Protein AF-A0A9N6WWB4-F1 (afdb_monomer)

pLDDT: mean 75.87, std 20.13, range [28.44, 96.44]

Secondary structure (DSSP, 8-state):
---PPPTT-SSGGG-S-------------HHHHHHHHHHHHS-------PPPTT-PPPPHHHHHHHHHHHHHHHHTTHHHHHHH---S-EEEE-TTSPEEEESS-TT-TT---HHHHHHHHHHHHHHHHHHHHHHHTTSTTS-HHHHHHHHHHHHHHHHHHHHHHHHHHHHHSTTTT--

Mean predicted aligned error: 14.63 Å

Radius of gyration: 26.11 Å; Cα contacts (8 Å, |Δi|>4): 134; chains: 1; bounding box: 76×46×54 Å

Organism: NCBI:txid1930659

InterPro domains:
  IPR021149 MAGT1/OST3/OST6 [PF04756] (47-176)
  IPR042416 Oligosaccharyltransferase complex subunit OSTC [PTHR13160] (23-178)

Foldseek 3Di:
DDDDDDPPPPPPVPDQDPDPPPPDPDPDDPVVVVVVVVVVVVVPPPPPPRPDPVDDDDDPVVVVVVVLVVQLCVQLCVVVCVPVVAAQWDWDQDPVRDTDIHQADAPDPPDHHSSLSNVLSVLVSLLVVLVVLLVVLPDPPDDPVVSVVSPVSSVVSNVVSVVVNVVSVCRRYVPPPPD

Solvent-accessible surface area (backbone atoms only — not comparable to full-atom values): 10890 Å² total; per-re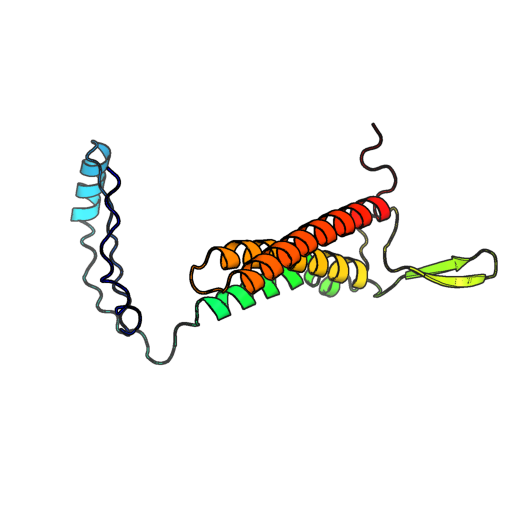sidue (Å²): 135,86,80,78,82,80,93,77,82,82,70,70,90,81,52,99,63,88,72,84,77,84,74,80,84,80,77,93,48,81,66,54,61,58,50,45,59,57,46,64,76,54,63,75,70,89,74,80,73,75,67,63,88,84,67,74,81,76,54,72,67,58,54,51,51,50,51,54,50,50,49,35,45,59,62,17,35,51,69,55,43,72,72,68,60,52,59,61,61,49,70,44,69,46,99,84,70,49,75,42,80,34,58,62,53,62,80,39,87,94,53,66,25,50,50,38,24,44,53,51,18,48,34,51,50,45,24,53,47,12,53,53,45,42,60,58,52,73,49,88,87,59,56,74,67,62,34,51,52,43,44,52,50,16,51,50,34,34,52,54,24,51,55,50,52,52,49,51,51,42,56,36,38,76,71,72,85,78,124

Sequence (179 aa):
MIRRPPRSTRSEFYSPTITFYCRFSTNKTAMDTLFQGLYSVLEVPNLKIKRPSWIQQPSAMTVFSLVLLSYFLVTGGIIYDVIVEPPSIGSTTDERGHSRPVAFMPYRVNGQYILEGLASSFMFTVGGLGYVILDHTQSPTLPRLNRLLLIVLGFICVIVSFFTTWIFMRMKLPGYLQN

Structure (mmCIF, N/CA/C/O backbone):
data_AF-A0A9N6WWB4-F1
#
_entry.id   AF-A0A9N6WWB4-F1
#
loop_
_atom_site.group_PDB
_atom_site.id
_atom_site.type_symbol
_atom_site.label_atom_id
_atom_site.label_alt_id
_atom_site.label_comp_id
_atom_site.label_asym_id
_atom_site.label_entity_id
_atom_site.label_seq_id
_atom_site.pdbx_PDB_ins_code
_atom_site.Cartn_x
_atom_site.Cartn_y
_atom_site.Cartn_z
_atom_site.occupancy
_atom_site.B_iso_or_equiv
_atom_site.auth_seq_id
_atom_site.auth_comp_id
_atom_site.auth_asym_id
_atom_site.auth_atom_id
_atom_site.pdbx_PDB_model_num
ATOM 1 N N . MET A 1 1 ? -38.789 12.907 17.165 1.00 36.62 1 MET A N 1
ATOM 2 C CA . MET A 1 1 ? -38.281 12.758 18.549 1.00 36.62 1 MET A CA 1
ATOM 3 C C . MET A 1 1 ? -37.458 11.472 18.620 1.00 36.62 1 MET A C 1
ATOM 5 O O . MET A 1 1 ? -38.015 10.391 18.740 1.00 36.62 1 MET A O 1
ATOM 9 N N . ILE A 1 2 ? -36.145 11.573 18.403 1.00 30.27 2 ILE A N 1
ATOM 10 C CA . ILE A 1 2 ? -35.24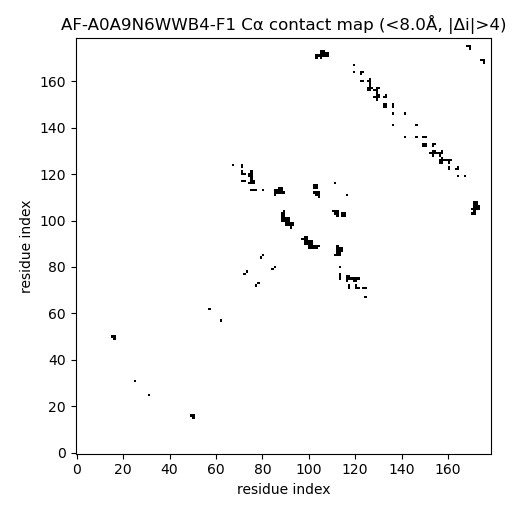0 10.422 18.248 1.00 30.27 2 ILE A CA 1
ATOM 11 C C . ILE A 1 2 ? -34.930 9.861 19.642 1.00 30.27 2 ILE A C 1
ATOM 13 O O . ILE A 1 2 ? -34.171 10.465 20.401 1.00 30.27 2 ILE A O 1
ATOM 17 N N . ARG A 1 3 ? -35.544 8.730 20.013 1.00 28.75 3 ARG A N 1
ATOM 18 C CA . ARG A 1 3 ? -35.216 8.029 21.264 1.00 28.75 3 ARG A CA 1
ATOM 19 C C . ARG A 1 3 ? -33.877 7.313 21.090 1.00 28.75 3 ARG A C 1
ATOM 21 O O . ARG A 1 3 ? -33.767 6.390 20.291 1.00 28.75 3 ARG A O 1
ATOM 28 N N . ARG A 1 4 ? -32.858 7.737 21.843 1.00 33.00 4 ARG A N 1
ATOM 29 C CA . ARG A 1 4 ? -31.609 6.974 21.992 1.00 33.00 4 ARG A CA 1
ATOM 30 C C . ARG A 1 4 ? -31.915 5.640 22.697 1.00 33.00 4 ARG A C 1
ATOM 32 O O . ARG A 1 4 ? -32.681 5.662 23.662 1.00 33.00 4 ARG A O 1
ATOM 39 N N . PRO A 1 5 ? -31.327 4.507 22.278 1.00 35.16 5 PRO A N 1
ATOM 40 C CA . PRO A 1 5 ? -31.464 3.252 23.010 1.00 35.16 5 PRO A CA 1
ATOM 41 C C . PRO A 1 5 ? -30.716 3.306 24.363 1.00 35.16 5 PRO A C 1
ATOM 43 O O . PRO A 1 5 ? -29.755 4.072 24.509 1.00 35.16 5 PRO A O 1
ATOM 46 N N . PRO A 1 6 ? -31.163 2.535 25.374 1.00 32.03 6 PRO A N 1
ATOM 47 C CA . PRO A 1 6 ? -30.659 2.610 26.745 1.00 32.03 6 PRO A CA 1
ATOM 48 C C . PRO A 1 6 ? -29.242 2.030 26.904 1.00 32.03 6 PRO A C 1
ATOM 50 O O . PRO A 1 6 ? -28.869 1.037 26.288 1.00 32.03 6 PRO A O 1
ATOM 53 N N . ARG A 1 7 ? -28.460 2.652 27.796 1.00 39.03 7 ARG A N 1
ATOM 54 C CA . ARG A 1 7 ? -27.028 2.424 28.099 1.00 39.03 7 ARG A CA 1
ATOM 55 C C . ARG A 1 7 ? -26.674 1.092 28.808 1.00 39.03 7 ARG A C 1
ATOM 57 O O . ARG A 1 7 ? -25.620 1.023 29.431 1.00 39.03 7 ARG A O 1
ATOM 64 N N . SER A 1 8 ? -27.492 0.040 28.741 1.00 35.91 8 SER A N 1
ATOM 65 C CA . SER A 1 8 ? -27.348 -1.117 29.652 1.00 35.91 8 SER A CA 1
ATOM 66 C C . SER A 1 8 ? -26.634 -2.367 29.103 1.00 35.91 8 SER A C 1
ATOM 68 O O . SER A 1 8 ? -26.385 -3.284 29.876 1.00 35.91 8 SER A O 1
ATOM 70 N N . THR A 1 9 ? -26.260 -2.457 27.825 1.00 37.66 9 THR A N 1
ATOM 71 C CA . THR A 1 9 ? -25.716 -3.709 27.241 1.00 37.66 9 THR A CA 1
ATOM 72 C C . THR A 1 9 ? -24.201 -3.673 27.018 1.00 37.66 9 THR A C 1
ATOM 74 O O . THR A 1 9 ? -23.710 -4.043 25.954 1.00 37.66 9 THR A O 1
ATOM 77 N N . ARG A 1 10 ? -23.429 -3.183 27.997 1.00 30.84 10 ARG A N 1
ATOM 78 C CA . ARG A 1 10 ? -21.951 -3.168 27.915 1.00 30.84 10 ARG A CA 1
ATOM 79 C C . ARG A 1 10 ? -21.277 -4.292 28.724 1.00 30.84 10 ARG A C 1
ATOM 81 O O . ARG A 1 10 ? -20.056 -4.380 28.712 1.00 30.84 10 ARG A O 1
ATOM 88 N N . SER A 1 11 ? -22.043 -5.166 29.384 1.00 28.44 11 SER A N 1
ATOM 89 C CA . SER A 1 11 ? -21.522 -6.255 30.232 1.00 28.44 11 SER A CA 1
ATOM 90 C C . SER A 1 11 ? -21.665 -7.675 29.658 1.00 28.44 11 SER A C 1
ATOM 92 O O . SER A 1 11 ? -21.113 -8.602 30.238 1.00 28.44 11 SER A O 1
ATOM 94 N N . GLU A 1 12 ? -22.324 -7.886 28.513 1.00 36.69 12 GLU A N 1
ATOM 95 C CA . GLU A 1 12 ? -22.539 -9.246 27.966 1.00 36.69 12 GLU A CA 1
ATOM 96 C C . GLU A 1 12 ? -21.385 -9.800 27.113 1.00 36.69 12 GLU A C 1
ATOM 98 O O . GLU A 1 12 ? -21.422 -10.956 26.703 1.00 36.69 12 GLU A O 1
ATOM 103 N N . PHE A 1 13 ? -20.313 -9.035 26.893 1.00 35.78 13 PHE A N 1
ATOM 104 C CA . PHE A 1 13 ? -19.146 -9.526 26.143 1.00 35.78 13 PHE A CA 1
ATOM 105 C C . PHE A 1 13 ? -18.227 -10.473 26.948 1.00 35.78 13 PHE A C 1
ATOM 107 O O . PHE A 1 13 ? -17.255 -10.984 26.401 1.00 35.78 13 PHE A O 1
ATOM 114 N N . TYR A 1 14 ? -18.547 -10.741 28.222 1.00 33.16 14 TYR A N 1
ATOM 115 C CA . TYR A 1 14 ? -17.815 -11.643 29.128 1.00 33.16 14 TYR A CA 1
ATOM 116 C C . TYR A 1 14 ? -18.650 -12.864 29.560 1.00 33.16 14 TYR A C 1
ATOM 118 O O . TYR A 1 14 ? -18.592 -13.299 30.706 1.00 33.16 14 TYR A O 1
ATOM 126 N N . SER A 1 15 ? -19.441 -13.443 28.656 1.00 32.34 15 SER A N 1
ATOM 127 C CA .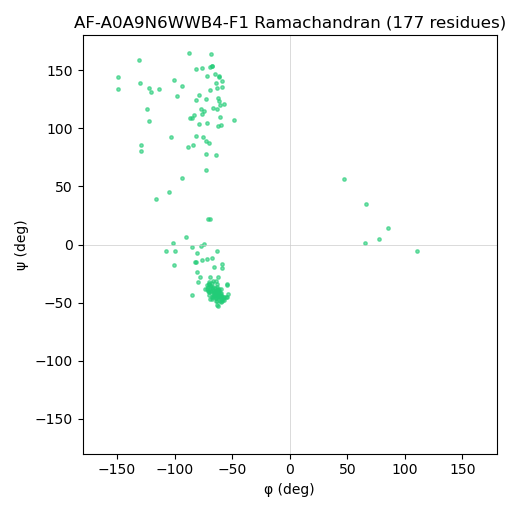 SER A 1 15 ? -20.054 -14.758 28.885 1.00 32.34 15 SER A CA 1
ATOM 128 C C . SER A 1 15 ? -19.602 -15.725 27.789 1.00 32.34 15 SER A C 1
ATOM 130 O O . SER A 1 15 ? -19.700 -15.375 26.612 1.00 32.34 15 SER A O 1
ATOM 132 N N . PRO A 1 16 ? -19.126 -16.949 28.104 1.00 33.91 16 PRO A N 1
ATOM 133 C CA . PRO A 1 16 ? -18.610 -17.909 27.117 1.00 33.91 16 PRO A CA 1
ATOM 134 C C . PRO A 1 16 ? -19.712 -18.523 26.228 1.00 33.91 16 PRO A C 1
ATOM 136 O O . PRO A 1 16 ? -19.527 -19.563 25.593 1.00 33.91 16 PRO A O 1
ATOM 139 N N . THR A 1 17 ? -20.860 -17.862 26.110 1.00 36.34 17 THR A N 1
ATOM 140 C CA . THR A 1 17 ? -22.065 -18.342 25.442 1.00 36.34 17 THR A CA 1
ATOM 141 C C . THR A 1 17 ? -22.535 -17.273 24.452 1.00 36.34 17 THR A C 1
ATOM 143 O O . THR A 1 17 ? -23.369 -16.446 24.787 1.00 36.34 17 THR A O 1
ATOM 146 N N . ILE A 1 18 ? -22.012 -17.245 23.216 1.00 46.22 18 ILE A N 1
ATOM 147 C CA . ILE A 1 18 ? -22.745 -16.624 22.098 1.00 46.22 18 ILE A CA 1
ATOM 148 C C . ILE A 1 18 ? -24.066 -17.386 21.967 1.00 46.22 18 ILE A C 1
ATOM 150 O O . ILE A 1 18 ? -24.109 -18.535 21.525 1.00 46.22 18 ILE A O 1
ATOM 154 N N . THR A 1 19 ? -25.114 -16.747 22.459 1.00 40.16 19 THR A N 1
ATOM 155 C CA . THR A 1 19 ? -26.500 -17.064 22.169 1.00 40.16 19 THR A CA 1
ATOM 156 C C . THR A 1 19 ? -26.766 -16.512 20.775 1.00 40.16 19 THR A C 1
ATOM 158 O O . THR A 1 19 ? -26.729 -15.298 20.574 1.00 40.16 19 THR A O 1
ATOM 161 N N . PHE A 1 20 ? -26.989 -17.381 19.789 1.00 38.22 20 PHE A N 1
ATOM 162 C CA . PHE A 1 20 ? -27.468 -16.952 18.476 1.00 38.22 20 PHE A CA 1
ATOM 163 C C . PHE A 1 20 ? -28.921 -16.481 18.623 1.00 38.22 20 PHE A C 1
ATOM 165 O O . PHE A 1 20 ? -29.857 -17.255 18.448 1.00 38.22 20 PHE A O 1
ATOM 172 N N . TYR A 1 21 ? -29.133 -15.207 18.962 1.00 38.78 21 TYR A N 1
ATOM 173 C CA . TYR A 1 21 ? -30.442 -14.585 18.789 1.00 38.78 21 TYR A CA 1
ATOM 174 C C . TYR A 1 21 ? -30.636 -14.297 17.302 1.00 38.78 21 TYR A C 1
ATOM 176 O O . TYR A 1 21 ? -30.261 -13.236 16.805 1.00 38.78 21 TYR A O 1
ATOM 184 N N . CYS A 1 22 ? -31.243 -15.236 16.578 1.00 37.53 22 CYS A N 1
ATOM 185 C CA . CYS A 1 22 ? -31.824 -14.938 15.275 1.00 37.53 22 CYS A CA 1
ATOM 186 C C . CYS A 1 22 ? -33.099 -14.110 15.513 1.00 37.53 22 CYS A C 1
ATOM 188 O O . CYS A 1 22 ? -34.209 -14.634 15.540 1.00 37.53 22 CYS A O 1
ATOM 190 N N . ARG A 1 23 ? -32.954 -12.810 15.805 1.00 37.91 23 ARG A N 1
ATOM 191 C CA . ARG A 1 23 ? -34.105 -11.913 15.956 1.00 37.91 23 ARG A CA 1
ATOM 192 C C . ARG A 1 23 ? -34.452 -11.327 14.592 1.00 37.91 23 ARG A C 1
ATOM 194 O O . ARG A 1 23 ? -34.017 -10.232 14.253 1.00 37.91 23 ARG A O 1
ATOM 201 N N . PHE A 1 24 ? -35.226 -12.079 13.812 1.00 39.31 24 PHE A N 1
ATOM 202 C CA . PHE A 1 24 ? -35.873 -11.564 12.607 1.00 39.31 24 PHE A CA 1
ATOM 203 C C . PHE A 1 24 ? -36.868 -10.464 13.012 1.00 39.31 24 PHE A C 1
ATOM 205 O O . PHE A 1 24 ? -37.813 -10.702 13.763 1.00 39.31 24 PHE A O 1
ATOM 212 N N . SER A 1 25 ? -36.617 -9.235 12.561 1.00 40.34 25 SER A N 1
ATOM 213 C CA . SER A 1 25 ? -37.532 -8.104 12.719 1.00 40.34 25 SER A CA 1
ATOM 214 C C . SER A 1 25 ? -38.602 -8.188 11.632 1.00 40.34 25 SER A C 1
ATOM 216 O O . SER A 1 25 ? -38.385 -7.711 10.522 1.00 40.34 25 SER A O 1
ATOM 218 N N . THR A 1 26 ? -39.743 -8.810 11.927 1.00 43.66 26 THR A N 1
ATOM 219 C CA . THR A 1 26 ? -40.856 -8.950 10.978 1.00 43.66 26 THR A CA 1
ATOM 220 C C . THR A 1 26 ? -41.744 -7.701 10.953 1.00 43.66 26 THR A C 1
ATOM 222 O O . THR A 1 26 ? -42.471 -7.404 11.902 1.00 43.66 26 THR A O 1
ATOM 225 N N . ASN A 1 27 ? -41.714 -6.976 9.831 1.00 42.31 27 ASN A N 1
ATOM 226 C CA . ASN A 1 27 ? -42.810 -6.107 9.404 1.00 42.31 27 ASN A CA 1
ATOM 227 C C . ASN A 1 27 ? -43.793 -6.971 8.606 1.00 42.31 27 ASN A C 1
ATOM 229 O O . ASN A 1 27 ? -43.473 -7.370 7.495 1.00 42.31 27 ASN A O 1
ATOM 233 N N . LYS A 1 28 ? -44.970 -7.242 9.185 1.00 48.81 28 LYS A N 1
ATOM 234 C CA . LYS A 1 28 ? -45.994 -8.164 8.664 1.00 48.81 28 LYS A CA 1
ATOM 235 C C . LYS A 1 28 ? -46.316 -7.930 7.179 1.00 48.81 28 LYS A C 1
ATOM 237 O O . LYS A 1 28 ? -47.042 -6.993 6.846 1.00 48.81 28 LYS A O 1
ATOM 242 N N . THR A 1 29 ? -45.862 -8.832 6.314 1.00 57.41 29 THR A N 1
ATOM 243 C CA . THR A 1 29 ? -46.320 -8.978 4.919 1.00 57.41 29 THR A CA 1
ATOM 244 C C . THR A 1 29 ? -46.645 -10.446 4.610 1.00 57.41 29 THR A C 1
ATOM 246 O O . THR A 1 29 ? -46.177 -11.342 5.301 1.00 57.41 29 THR A O 1
ATOM 249 N N . ALA A 1 30 ? -47.462 -10.724 3.584 1.00 57.47 30 ALA A N 1
ATOM 250 C CA . ALA A 1 30 ? -47.945 -12.076 3.234 1.00 57.47 30 ALA A CA 1
ATOM 251 C C . ALA A 1 30 ? -46.831 -13.110 2.927 1.00 57.47 30 ALA A C 1
ATOM 253 O O . ALA A 1 30 ? -47.062 -14.318 2.967 1.00 57.47 30 ALA A O 1
ATOM 254 N N . MET A 1 31 ? -45.608 -12.642 2.663 1.00 54.78 31 MET A N 1
ATOM 255 C CA . MET A 1 31 ? -44.413 -13.486 2.560 1.00 54.78 31 MET A CA 1
ATOM 256 C C . MET A 1 31 ? -44.034 -14.090 3.921 1.00 54.78 31 MET A C 1
ATOM 258 O O . MET A 1 31 ? -43.676 -15.264 3.990 1.00 54.78 31 MET A O 1
ATOM 262 N N . ASP A 1 32 ? -44.190 -13.338 5.016 1.00 60.06 32 ASP A N 1
ATOM 263 C CA . ASP A 1 32 ? -43.836 -13.785 6.368 1.00 60.06 32 ASP A CA 1
ATOM 264 C C . ASP A 1 32 ? -44.684 -14.976 6.826 1.00 60.06 32 ASP A C 1
ATOM 266 O O . ASP A 1 32 ? -44.181 -15.832 7.545 1.00 60.06 32 ASP A O 1
ATOM 270 N N . THR A 1 33 ? -45.945 -15.077 6.385 1.00 63.03 33 THR A N 1
ATOM 271 C CA . THR A 1 33 ? -46.833 -16.201 6.729 1.00 63.03 33 THR A CA 1
ATOM 272 C C . THR A 1 33 ? -46.446 -17.502 6.026 1.00 63.03 33 THR A C 1
ATOM 274 O O . THR A 1 33 ? -46.545 -18.570 6.627 1.00 63.03 33 THR A O 1
ATOM 277 N N . LEU A 1 34 ? -45.953 -17.424 4.783 1.00 63.88 34 LEU A N 1
ATOM 278 C CA . LEU A 1 34 ? -45.415 -18.587 4.065 1.00 63.88 34 LEU A CA 1
ATOM 279 C C . LEU A 1 34 ? -44.096 -19.052 4.687 1.00 63.88 34 LEU A C 1
ATOM 281 O O . LEU A 1 34 ? -43.911 -20.246 4.929 1.00 63.88 34 LEU A O 1
ATOM 285 N N . PHE A 1 35 ? -43.209 -18.109 5.015 1.00 65.12 35 PHE A N 1
ATOM 286 C CA . PHE A 1 35 ? -41.976 -18.420 5.731 1.00 65.12 35 PHE A CA 1
ATOM 287 C C . PHE A 1 35 ? -42.266 -18.993 7.126 1.00 65.12 35 PHE A C 1
ATOM 289 O O . PHE A 1 35 ? -41.643 -19.980 7.502 1.00 65.12 35 PHE A O 1
ATOM 296 N N . GLN A 1 36 ? -43.250 -18.474 7.867 1.00 65.44 36 GLN A N 1
ATOM 297 C CA . GLN A 1 36 ? -43.637 -19.015 9.178 1.00 65.44 36 GLN A CA 1
ATOM 298 C C . GLN A 1 36 ? -44.096 -20.475 9.127 1.00 65.44 36 GLN A C 1
ATOM 300 O O . GLN A 1 36 ? -43.754 -21.226 10.034 1.00 65.44 36 GLN A O 1
ATOM 305 N N . GLY A 1 37 ? -44.830 -20.890 8.090 1.00 68.00 37 GLY A N 1
ATOM 306 C CA . GLY A 1 37 ? -45.243 -22.291 7.930 1.00 68.00 37 GLY A CA 1
ATOM 307 C C . GLY A 1 37 ? -44.072 -23.234 7.631 1.00 68.00 37 GLY A C 1
ATOM 308 O O . GLY A 1 37 ? -44.024 -24.353 8.133 1.00 68.00 37 GLY A O 1
ATOM 309 N N . LEU A 1 38 ? -43.077 -22.769 6.870 1.00 62.50 38 LEU A N 1
ATOM 310 C CA . LEU A 1 38 ? -41.836 -23.519 6.644 1.00 62.50 38 LEU A CA 1
ATOM 311 C C . LEU A 1 38 ? -40.973 -23.579 7.918 1.00 62.50 38 LEU A C 1
ATOM 313 O O . LEU A 1 38 ? -40.432 -24.633 8.253 1.00 62.50 38 LEU A O 1
ATOM 317 N N . TYR A 1 39 ? -40.897 -22.477 8.668 1.00 60.47 39 TYR A N 1
ATOM 318 C CA . TYR A 1 39 ? -40.168 -22.398 9.938 1.00 60.47 39 TYR A CA 1
ATOM 319 C C . TYR A 1 39 ? -40.895 -23.064 11.119 1.00 60.47 39 TYR A C 1
ATOM 321 O O . TYR A 1 39 ? -40.256 -23.302 12.139 1.00 60.47 39 TYR A O 1
ATOM 329 N N . SER A 1 40 ? -42.186 -23.406 11.012 1.00 63.00 40 SER A N 1
ATOM 330 C CA . SER A 1 40 ? -42.886 -24.179 12.052 1.00 63.00 40 SER A CA 1
ATOM 331 C C . SER A 1 40 ? -42.555 -25.669 11.997 1.00 63.00 40 SER A C 1
ATOM 333 O O . SER A 1 40 ? -42.616 -26.344 13.017 1.00 63.00 40 SER A O 1
ATOM 335 N N . VAL A 1 41 ? -42.211 -26.190 10.814 1.00 64.19 41 VAL A N 1
ATOM 336 C CA . VAL A 1 41 ? -41.699 -27.563 10.642 1.00 64.19 41 VAL A CA 1
ATOM 337 C C . VAL A 1 41 ? -40.215 -27.629 11.005 1.00 64.19 41 VAL A C 1
ATOM 339 O O . VAL A 1 41 ? -39.737 -28.627 11.537 1.00 64.19 41 VAL A O 1
ATOM 342 N N . LEU A 1 42 ? -39.490 -26.539 10.753 1.00 57.69 42 LEU A N 1
ATOM 343 C CA . LEU A 1 42 ? -38.090 -26.370 11.110 1.00 57.69 42 LEU A CA 1
ATOM 344 C C . LEU A 1 42 ? -37.964 -25.672 12.474 1.00 57.69 42 LEU A C 1
ATOM 346 O O . LEU A 1 42 ? -37.348 -24.611 12.584 1.00 57.69 42 LEU A O 1
ATOM 350 N N . GLU A 1 43 ? -38.568 -26.246 13.518 1.00 59.03 43 GLU A N 1
ATOM 351 C CA . GLU A 1 43 ? -38.351 -25.776 14.887 1.00 59.03 43 GLU A CA 1
ATOM 352 C C . GLU A 1 43 ? -36.863 -25.962 15.204 1.00 59.03 43 GLU A C 1
ATOM 354 O O . GLU A 1 43 ? -36.395 -27.083 15.398 1.00 59.03 43 GLU A O 1
ATOM 359 N N . VAL A 1 44 ? -36.085 -24.872 15.149 1.00 60.09 44 VAL A N 1
ATOM 360 C CA . VAL A 1 44 ? -34.641 -24.918 15.395 1.00 60.09 44 VAL A CA 1
ATOM 361 C C . VAL A 1 44 ? -34.469 -25.424 16.825 1.00 60.09 44 VAL A C 1
ATOM 363 O O . VAL A 1 44 ? -34.821 -24.699 17.762 1.00 60.09 44 VAL A O 1
ATOM 366 N N . PRO A 1 45 ? -33.966 -26.657 17.030 1.00 56.56 45 PRO A N 1
ATOM 367 C CA . PRO A 1 45 ? -33.815 -27.177 18.373 1.00 56.56 45 PRO A CA 1
ATOM 368 C C . PRO A 1 45 ? -32.899 -26.224 19.133 1.00 56.56 45 PRO A C 1
ATOM 370 O O . PRO A 1 45 ? -31.921 -25.719 18.576 1.00 56.56 45 PRO A O 1
ATOM 373 N N . ASN A 1 46 ? -33.211 -25.971 20.406 1.00 60.62 46 ASN A N 1
ATOM 374 C CA . ASN A 1 46 ? -32.345 -25.219 21.311 1.00 60.62 46 ASN A CA 1
ATOM 375 C C . ASN A 1 46 ? -31.033 -25.999 21.523 1.00 60.62 46 ASN A C 1
ATOM 377 O O . ASN A 1 46 ? -30.826 -26.672 22.535 1.00 60.62 46 ASN A O 1
ATOM 381 N N . LEU A 1 47 ? -30.150 -25.931 20.529 1.00 62.22 47 LEU A N 1
ATOM 382 C CA . LEU A 1 47 ? -28.844 -26.560 20.472 1.00 62.22 47 LEU A CA 1
ATOM 383 C C . LEU A 1 47 ? -27.926 -25.807 21.430 1.00 62.22 47 LEU A C 1
ATOM 385 O O . LEU A 1 47 ? -27.237 -24.854 21.070 1.00 62.22 47 LEU A O 1
ATOM 389 N N . LYS A 1 48 ? -27.911 -26.256 22.686 1.00 59.34 48 LYS A N 1
ATOM 390 C CA . LYS A 1 48 ? -26.920 -25.858 23.690 1.00 59.34 48 LYS A CA 1
ATOM 391 C C . LYS A 1 48 ? -25.578 -26.523 23.370 1.00 59.34 48 LYS A C 1
ATOM 393 O O . LYS A 1 48 ? -25.090 -27.359 24.127 1.00 59.34 48 LYS A O 1
ATOM 398 N N . ILE A 1 49 ? -24.990 -26.181 22.226 1.00 63.41 49 ILE A N 1
ATOM 399 C CA . ILE A 1 49 ? -23.646 -26.631 21.865 1.00 63.41 49 ILE A CA 1
ATOM 400 C C . ILE A 1 49 ? -22.675 -25.871 22.767 1.00 63.41 49 ILE A C 1
ATOM 402 O O . ILE A 1 49 ? -22.432 -24.674 22.604 1.00 63.41 49 ILE A O 1
ATOM 406 N N . LYS A 1 50 ? -22.145 -26.577 23.767 1.00 59.91 50 LYS A N 1
ATOM 407 C CA . LYS A 1 50 ? -21.044 -26.094 24.597 1.00 59.91 50 LYS A CA 1
ATOM 408 C C . LYS A 1 50 ? -19.863 -25.862 23.655 1.00 59.91 50 LYS A C 1
ATOM 410 O O . LYS A 1 50 ? -19.441 -26.798 22.978 1.00 59.91 50 LYS A O 1
ATOM 415 N N . ARG A 1 51 ? -19.352 -24.629 23.562 1.00 63.25 51 ARG A N 1
ATOM 416 C CA . ARG A 1 51 ? -18.152 -24.392 22.751 1.00 63.25 51 ARG A CA 1
ATOM 417 C C . ARG A 1 51 ? -17.024 -25.267 23.289 1.00 63.25 51 ARG A C 1
ATOM 419 O O . ARG A 1 51 ? -16.857 -25.311 24.511 1.00 63.25 51 ARG A O 1
ATOM 426 N N . PRO A 1 52 ? -16.256 -25.940 22.420 1.00 71.50 52 PRO A N 1
ATOM 427 C CA . PRO A 1 52 ? -15.035 -26.584 22.863 1.00 71.50 52 PRO A CA 1
ATOM 428 C C . PRO A 1 52 ? -14.160 -25.507 23.510 1.00 71.50 52 PRO A C 1
ATOM 430 O O . PRO A 1 52 ? -13.810 -24.517 22.872 1.00 71.50 52 PRO A O 1
ATOM 433 N N . SER A 1 53 ? -13.815 -25.690 24.784 1.00 68.62 53 SER A N 1
ATOM 434 C CA . SER A 1 53 ? -12.976 -24.761 25.556 1.00 68.62 53 SER A CA 1
ATOM 435 C C . SER A 1 53 ? -11.556 -24.619 24.995 1.00 68.62 53 SER A C 1
ATOM 437 O O . SER A 1 53 ? -10.792 -23.790 25.473 1.00 68.62 53 SER A O 1
ATOM 439 N N . TRP A 1 54 ? -11.207 -25.415 23.981 1.00 75.94 54 TRP A N 1
ATOM 440 C CA . TRP A 1 54 ? -9.932 -25.361 23.279 1.00 75.94 54 TRP A CA 1
ATOM 441 C C . TRP A 1 54 ? -9.857 -24.249 22.221 1.00 75.94 54 TRP A C 1
ATOM 443 O O . TRP A 1 54 ? -8.766 -23.779 21.913 1.00 75.94 54 TRP A O 1
ATOM 453 N N . ILE A 1 55 ? -10.995 -23.782 21.689 1.00 77.00 55 ILE A N 1
ATOM 454 C CA . ILE A 1 55 ? -11.025 -22.718 20.676 1.00 77.00 55 ILE A CA 1
ATOM 455 C C . ILE A 1 55 ? -11.449 -21.417 21.351 1.00 77.00 55 ILE A C 1
ATOM 457 O O . ILE A 1 55 ? -12.635 -21.109 21.491 1.00 77.00 55 ILE A O 1
ATOM 461 N N . GLN A 1 56 ? -10.458 -20.644 21.785 1.00 76.69 56 GLN A N 1
ATOM 462 C CA . GLN A 1 56 ? -10.681 -19.280 22.244 1.00 76.69 56 GLN A CA 1
ATOM 463 C C . GLN A 1 56 ? -10.971 -18.392 21.029 1.00 76.69 56 GLN A C 1
ATOM 465 O O . GLN A 1 56 ? -10.202 -18.360 20.070 1.00 76.69 56 GLN A O 1
ATOM 470 N N . GLN A 1 57 ? -12.097 -17.677 21.051 1.00 81.25 57 GLN A N 1
ATOM 471 C CA . GLN A 1 57 ? -12.446 -16.753 19.976 1.00 81.25 57 GLN A CA 1
ATOM 472 C C . GLN A 1 57 ? -11.378 -15.645 19.890 1.00 81.25 57 GLN A C 1
ATOM 474 O O . GLN A 1 57 ? -11.110 -14.997 20.908 1.00 81.25 57 GLN A O 1
ATOM 479 N N . PRO A 1 58 ? -10.769 -15.404 18.713 1.00 87.19 58 PRO A N 1
ATOM 480 C CA . PRO A 1 58 ? -9.801 -14.327 18.561 1.00 87.19 58 PRO A CA 1
ATOM 481 C C . PRO A 1 58 ? -10.478 -12.967 18.767 1.00 87.19 58 PRO A C 1
ATOM 483 O O . PRO A 1 58 ? -11.648 -12.774 18.426 1.00 87.19 58 PRO A O 1
ATOM 486 N N . SER A 1 59 ? -9.734 -12.007 19.320 1.00 91.88 59 SER A N 1
ATOM 487 C CA . SER A 1 59 ? -10.218 -10.635 19.486 1.00 91.88 59 SER A CA 1
ATOM 488 C C . SER A 1 59 ? -10.543 -10.009 18.128 1.00 91.88 59 SER A C 1
ATOM 490 O O . SER A 1 59 ? -9.829 -10.228 17.147 1.00 91.88 59 SER A O 1
ATOM 492 N N . ALA A 1 60 ? -11.587 -9.177 18.077 1.00 89.19 60 ALA A N 1
ATOM 493 C CA . ALA A 1 60 ? -12.001 -8.482 16.857 1.00 89.19 60 ALA A CA 1
ATOM 494 C C . ALA A 1 60 ? -10.851 -7.678 16.217 1.00 89.19 60 ALA A C 1
ATOM 496 O O . ALA A 1 60 ? -10.726 -7.643 14.996 1.00 89.19 60 ALA A O 1
ATOM 497 N N . MET A 1 61 ? -9.962 -7.101 17.035 1.00 90.81 61 MET A N 1
ATOM 498 C CA . MET A 1 61 ? -8.804 -6.345 16.546 1.00 90.81 61 MET A CA 1
ATOM 499 C C . MET A 1 61 ? -7.738 -7.245 15.900 1.00 90.81 61 MET A C 1
ATOM 501 O O . MET A 1 61 ? -7.108 -6.848 14.926 1.00 90.81 61 MET A O 1
ATOM 505 N N . THR A 1 62 ? -7.566 -8.473 16.403 1.00 91.62 62 THR A N 1
ATOM 506 C CA . THR A 1 62 ? -6.639 -9.465 15.832 1.00 91.62 62 THR A CA 1
ATOM 507 C C . THR A 1 62 ? -7.129 -9.952 14.472 1.00 91.62 62 THR A C 1
ATOM 509 O O . THR A 1 62 ? -6.344 -10.101 13.539 1.00 91.62 62 THR A O 1
ATOM 512 N N . VAL A 1 63 ? -8.439 -10.165 14.332 1.00 94.75 63 VAL A N 1
ATOM 513 C CA . VAL A 1 63 ? -9.034 -10.515 13.035 1.00 94.75 63 VAL A CA 1
ATOM 514 C C . VAL A 1 63 ? -8.872 -9.356 12.051 1.00 94.75 63 VAL A C 1
ATOM 516 O O . VAL A 1 63 ? -8.456 -9.579 10.918 1.00 94.75 63 VAL A O 1
ATOM 519 N N . PHE A 1 64 ? -9.109 -8.117 12.493 1.00 92.88 64 PHE A N 1
ATOM 520 C CA . PHE A 1 64 ? -8.893 -6.926 11.670 1.00 92.88 64 PHE A CA 1
ATOM 521 C C . PHE A 1 64 ? -7.443 -6.813 11.173 1.00 92.88 64 PHE A C 1
ATOM 523 O O . PHE A 1 64 ? -7.224 -6.621 9.976 1.00 92.88 64 PHE A O 1
ATOM 530 N N . SER A 1 65 ? -6.448 -7.000 12.049 1.00 92.62 65 SER A N 1
ATOM 531 C CA . SER A 1 65 ? -5.036 -6.943 11.651 1.00 92.62 65 SER A CA 1
ATOM 532 C C . SER A 1 65 ? -4.651 -8.061 10.680 1.00 92.62 65 SER A C 1
ATOM 534 O O . SER A 1 65 ? -3.892 -7.818 9.746 1.00 92.62 65 SER A O 1
ATOM 536 N N . LEU A 1 66 ? -5.191 -9.272 10.862 1.00 94.38 66 LEU A N 1
ATOM 537 C CA . LEU A 1 66 ? -4.954 -10.394 9.948 1.00 94.38 66 LEU A CA 1
ATOM 538 C C . LEU A 1 66 ? -5.559 -10.139 8.566 1.00 94.38 66 LEU A C 1
ATOM 540 O O . LEU A 1 66 ? -4.908 -10.408 7.559 1.00 94.38 66 LEU A O 1
ATOM 544 N N . VAL A 1 67 ? -6.769 -9.577 8.504 1.00 95.56 67 VAL A N 1
ATOM 545 C CA . VAL A 1 67 ? -7.402 -9.209 7.231 1.00 95.56 67 VAL A CA 1
ATOM 546 C C . VAL A 1 67 ? -6.594 -8.119 6.529 1.00 95.56 67 VAL A C 1
ATOM 548 O O . VAL A 1 67 ? -6.288 -8.266 5.347 1.00 95.56 67 VAL A O 1
ATOM 551 N N . LEU A 1 68 ? -6.169 -7.076 7.247 1.00 94.19 68 LEU A N 1
ATOM 552 C CA . LEU A 1 68 ? -5.349 -6.007 6.672 1.00 94.19 68 LEU A CA 1
ATOM 553 C C . LEU A 1 68 ? -3.995 -6.529 6.155 1.00 94.19 68 LEU A C 1
ATOM 555 O O . LEU A 1 68 ? -3.572 -6.158 5.061 1.00 94.19 68 LEU A O 1
ATOM 559 N N . LEU A 1 69 ? -3.348 -7.431 6.900 1.00 94.12 69 LEU A N 1
ATOM 560 C CA . LEU A 1 69 ? -2.111 -8.094 6.475 1.00 94.12 69 LEU A CA 1
ATOM 561 C C . LEU A 1 69 ? -2.338 -8.965 5.232 1.00 94.12 69 LEU A C 1
ATOM 563 O O . LEU A 1 69 ? -1.551 -8.923 4.292 1.00 94.12 69 LEU A O 1
ATOM 567 N N . SER A 1 70 ? -3.425 -9.738 5.200 1.00 95.81 70 SER A N 1
ATOM 568 C CA . SER A 1 70 ? -3.752 -10.564 4.033 1.00 95.81 70 SER A CA 1
ATOM 569 C C . SER A 1 70 ? -4.008 -9.706 2.791 1.00 95.81 70 SER A C 1
ATOM 571 O O . SER A 1 70 ? -3.516 -10.027 1.713 1.00 95.81 70 SER A O 1
ATOM 573 N N . TYR A 1 71 ? -4.680 -8.562 2.953 1.00 94.31 71 TYR A N 1
ATOM 574 C CA . TYR A 1 71 ? -4.888 -7.594 1.882 1.00 94.31 71 TYR A CA 1
ATOM 575 C C . TYR A 1 71 ? -3.556 -7.040 1.362 1.00 94.31 71 TYR A C 1
ATOM 577 O O . TYR A 1 71 ? -3.350 -6.999 0.150 1.00 94.31 71 TYR A O 1
ATOM 585 N N . PHE A 1 72 ? -2.625 -6.686 2.254 1.00 94.44 72 PHE A N 1
ATOM 586 C CA . PHE A 1 72 ? -1.279 -6.235 1.884 1.00 94.44 72 PHE A CA 1
ATOM 587 C C . PHE A 1 72 ? -0.518 -7.266 1.038 1.00 94.44 72 PHE A C 1
ATOM 589 O O . PHE A 1 72 ? 0.039 -6.918 -0.000 1.00 94.44 72 PHE A O 1
ATOM 596 N N . LEU A 1 73 ? -0.514 -8.535 1.457 1.00 92.69 73 LEU A N 1
ATOM 597 C CA . LEU A 1 73 ? 0.229 -9.597 0.767 1.00 92.69 73 LEU A CA 1
ATOM 598 C C . LEU A 1 73 ? -0.389 -9.948 -0.592 1.00 92.69 73 LEU A C 1
ATOM 600 O O . LEU A 1 73 ? 0.332 -10.137 -1.570 1.00 92.69 73 LEU A O 1
ATOM 604 N N . VAL A 1 74 ? -1.721 -10.005 -0.667 1.00 93.50 74 VAL A N 1
ATOM 605 C CA . VAL A 1 74 ? -2.433 -10.319 -1.913 1.00 93.50 74 VAL A CA 1
ATOM 606 C C . VAL A 1 74 ? -2.285 -9.184 -2.925 1.00 93.50 74 VAL A C 1
ATOM 608 O O . VAL A 1 74 ? -1.939 -9.437 -4.076 1.00 93.50 74 VAL A O 1
ATOM 611 N N . THR A 1 75 ? -2.494 -7.932 -2.505 1.00 91.25 75 THR A N 1
ATOM 612 C CA . THR A 1 75 ? -2.320 -6.765 -3.393 1.00 91.25 75 THR A CA 1
ATOM 613 C C . THR A 1 75 ? -0.861 -6.513 -3.756 1.00 91.25 75 THR A C 1
ATOM 615 O O . THR A 1 75 ? -0.589 -6.017 -4.844 1.00 91.25 75 THR A O 1
ATOM 618 N N . GLY A 1 76 ? 0.075 -6.901 -2.885 1.00 90.75 76 GLY A N 1
ATOM 619 C CA . GLY A 1 76 ? 1.512 -6.822 -3.139 1.00 90.75 76 GLY A CA 1
ATOM 620 C C . GLY A 1 76 ? 2.000 -7.767 -4.234 1.00 90.75 76 GLY A C 1
ATOM 621 O O . GLY A 1 76 ? 3.120 -7.601 -4.697 1.00 90.75 76 GLY A O 1
ATOM 622 N N . GLY A 1 77 ? 1.170 -8.719 -4.673 1.00 90.62 77 GLY A N 1
ATOM 623 C CA . GLY A 1 77 ? 1.515 -9.630 -5.760 1.00 90.62 77 GLY A CA 1
ATOM 624 C C . GLY A 1 77 ? 2.307 -10.859 -5.320 1.00 90.62 77 GLY A C 1
ATOM 625 O O . GLY A 1 77 ? 2.778 -11.582 -6.184 1.00 90.62 77 GLY A O 1
ATOM 626 N N . ILE A 1 78 ? 2.377 -11.172 -4.019 1.00 90.31 78 ILE A N 1
ATOM 627 C CA . ILE A 1 78 ? 3.166 -12.306 -3.490 1.00 90.31 78 ILE A CA 1
ATOM 628 C C . ILE A 1 78 ? 2.808 -13.641 -4.165 1.00 90.31 78 ILE A C 1
ATOM 630 O O . ILE A 1 78 ? 3.669 -14.486 -4.379 1.00 90.31 78 ILE A O 1
ATOM 634 N N . ILE A 1 79 ? 1.540 -13.838 -4.540 1.00 90.19 79 ILE A N 1
ATOM 635 C CA . ILE A 1 79 ? 1.106 -15.039 -5.272 1.00 90.19 79 ILE A CA 1
ATOM 636 C C . ILE A 1 79 ? 1.769 -15.104 -6.659 1.00 90.19 79 ILE A C 1
ATOM 638 O O . ILE A 1 79 ? 2.201 -16.172 -7.082 1.00 90.19 79 ILE A O 1
ATOM 642 N N . TYR A 1 80 ? 1.876 -13.967 -7.352 1.00 87.00 80 TYR A N 1
ATOM 643 C CA . TYR A 1 80 ? 2.575 -13.869 -8.634 1.00 87.00 80 TYR A CA 1
ATOM 644 C C . TYR A 1 80 ? 4.087 -13.990 -8.460 1.00 87.00 80 TYR A C 1
ATOM 646 O O . TYR A 1 80 ? 4.728 -14.648 -9.280 1.00 87.00 80 TYR A O 1
ATOM 654 N N . ASP A 1 81 ? 4.634 -13.440 -7.375 1.00 86.31 81 ASP A N 1
ATOM 655 C CA . ASP A 1 81 ? 6.056 -13.550 -7.055 1.00 86.31 81 ASP A CA 1
ATOM 656 C C . ASP A 1 81 ? 6.472 -15.014 -6.864 1.00 86.31 81 ASP A C 1
ATOM 658 O O . ASP A 1 81 ? 7.498 -15.432 -7.389 1.00 86.31 81 ASP A O 1
ATOM 662 N N . VAL A 1 82 ? 5.649 -15.819 -6.181 1.00 87.06 82 VAL A N 1
ATOM 663 C CA . VAL A 1 82 ? 5.924 -17.248 -5.942 1.00 87.06 82 VAL A CA 1
ATOM 664 C C . VAL A 1 82 ? 5.820 -18.093 -7.216 1.00 87.06 82 VAL A C 1
ATOM 666 O O . VAL A 1 82 ? 6.538 -19.079 -7.348 1.00 87.06 82 VAL A O 1
ATOM 669 N N . ILE A 1 83 ? 4.921 -17.753 -8.145 1.00 87.56 83 ILE A N 1
ATOM 670 C CA . ILE A 1 83 ? 4.691 -18.564 -9.355 1.00 87.56 83 ILE A CA 1
ATOM 671 C C . ILE A 1 83 ? 5.684 -18.218 -10.468 1.00 87.56 83 ILE A C 1
ATOM 673 O O . ILE A 1 83 ? 6.155 -19.109 -11.172 1.00 87.56 83 ILE A O 1
ATOM 677 N N . VAL A 1 84 ? 5.940 -16.927 -10.678 1.00 83.75 84 VAL A N 1
ATOM 678 C CA . VAL A 1 84 ? 6.691 -16.422 -11.840 1.00 83.75 84 VAL A CA 1
ATOM 679 C C . VAL A 1 84 ? 8.143 -16.103 -11.483 1.00 83.75 84 VAL A C 1
ATOM 681 O O . VAL A 1 84 ? 8.971 -15.995 -12.383 1.00 83.75 84 VAL A O 1
ATOM 684 N N . GLU A 1 85 ? 8.445 -15.960 -10.190 1.00 82.06 85 GLU A N 1
ATOM 685 C CA . GLU A 1 85 ? 9.762 -15.598 -9.659 1.00 82.06 85 GLU A CA 1
ATOM 686 C C . GLU A 1 85 ? 10.390 -14.397 -10.404 1.00 82.06 85 GLU A C 1
ATOM 688 O O . GLU A 1 85 ? 11.476 -14.494 -10.983 1.00 82.06 85 GLU A O 1
ATOM 693 N N . PRO A 1 86 ? 9.688 -13.241 -10.462 1.00 82.50 86 PRO A N 1
ATOM 694 C CA . PRO A 1 86 ? 10.185 -12.067 -11.159 1.00 82.50 86 PRO A CA 1
ATOM 695 C C . PRO A 1 86 ? 11.416 -11.480 -10.445 1.00 82.50 86 PRO A C 1
ATOM 697 O O . PRO A 1 86 ? 11.559 -11.594 -9.225 1.00 82.50 86 PRO A O 1
ATOM 700 N N . PRO A 1 87 ? 12.305 -10.782 -11.171 1.00 83.56 87 PRO A N 1
ATOM 701 C CA . PRO A 1 87 ? 13.454 -10.119 -10.562 1.00 83.56 87 PRO A CA 1
ATOM 702 C C . PRO A 1 87 ? 13.012 -9.052 -9.545 1.00 83.56 87 PRO A C 1
ATOM 704 O O . PRO A 1 87 ? 12.011 -8.358 -9.732 1.00 83.56 87 PRO A O 1
ATOM 707 N N . SER A 1 88 ? 13.780 -8.879 -8.466 1.00 81.44 88 SER A N 1
ATOM 708 C CA . SER A 1 88 ? 13.412 -7.955 -7.381 1.00 81.44 88 SER A CA 1
ATOM 709 C C . SER A 1 88 ? 13.473 -6.476 -7.785 1.00 81.44 88 SER A C 1
ATOM 711 O O . SER A 1 88 ? 12.651 -5.684 -7.323 1.00 81.44 88 SER A O 1
ATOM 713 N N . ILE A 1 89 ? 14.446 -6.097 -8.624 1.00 84.06 89 ILE A N 1
ATOM 714 C CA . ILE A 1 89 ? 14.647 -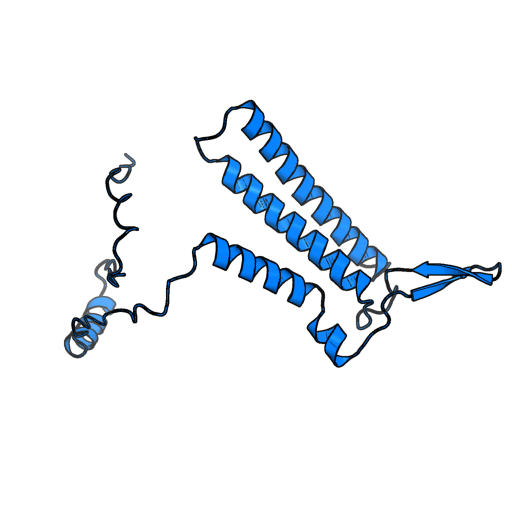4.727 -9.115 1.00 84.06 89 ILE A CA 1
ATOM 715 C C . ILE A 1 89 ? 15.256 -4.749 -10.523 1.00 84.06 89 ILE A C 1
ATOM 717 O O . ILE A 1 89 ? 16.078 -5.614 -10.831 1.00 84.06 89 ILE A O 1
ATOM 721 N N . GLY A 1 90 ? 14.865 -3.803 -11.377 1.00 82.44 90 GLY A N 1
ATOM 722 C CA . GLY A 1 90 ? 15.469 -3.618 -12.694 1.00 82.44 90 GLY A CA 1
ATOM 723 C C . GLY A 1 90 ? 16.696 -2.707 -12.653 1.00 82.44 90 GLY A C 1
ATOM 724 O O . GLY A 1 90 ? 16.901 -1.946 -11.705 1.00 82.44 90 GLY A O 1
ATOM 725 N N . SER A 1 91 ? 17.490 -2.726 -13.721 1.00 81.44 91 SER A N 1
ATOM 726 C CA . SER A 1 91 ? 18.520 -1.721 -13.979 1.00 81.44 91 SER A CA 1
ATOM 727 C C . SER A 1 91 ? 18.394 -1.194 -15.406 1.00 81.44 91 SER A C 1
ATOM 729 O O . SER A 1 91 ? 18.131 -1.944 -16.344 1.00 81.44 91 SER A O 1
ATOM 731 N N . THR A 1 92 ? 18.562 0.113 -15.573 1.00 79.94 92 THR A N 1
ATOM 732 C CA . THR A 1 92 ? 18.692 0.747 -16.889 1.00 79.94 92 THR A CA 1
ATOM 733 C C . THR A 1 92 ? 20.096 1.306 -17.014 1.00 79.94 92 THR A C 1
ATOM 735 O O . THR A 1 92 ? 20.586 1.965 -16.094 1.00 79.94 92 THR A O 1
ATOM 738 N N . THR A 1 93 ? 20.750 1.056 -18.139 1.00 78.69 93 THR A N 1
ATOM 739 C CA . THR A 1 93 ? 22.049 1.653 -18.442 1.00 78.69 93 THR A CA 1
ATOM 740 C C . THR A 1 93 ? 21.848 3.062 -18.977 1.00 78.69 93 THR A C 1
ATOM 742 O O . THR A 1 93 ? 21.125 3.259 -19.950 1.00 78.69 93 THR A O 1
ATOM 745 N N . ASP A 1 94 ? 22.488 4.028 -18.332 1.00 80.88 94 ASP A N 1
ATOM 746 C CA . ASP A 1 94 ? 22.615 5.395 -18.834 1.00 80.88 94 ASP A CA 1
ATOM 747 C C . ASP A 1 94 ? 23.527 5.423 -20.081 1.00 80.88 94 ASP A C 1
ATOM 749 O O . ASP A 1 94 ? 24.306 4.489 -20.297 1.00 80.88 94 ASP A O 1
ATOM 753 N N . GLU A 1 95 ? 23.509 6.500 -20.868 1.00 82.75 95 GLU A N 1
ATOM 754 C CA . GLU A 1 95 ? 24.338 6.654 -22.086 1.00 82.75 95 GLU A CA 1
ATOM 755 C C . GLU A 1 95 ? 25.850 6.558 -21.796 1.00 82.75 95 GLU A C 1
ATOM 757 O O . GLU A 1 95 ? 26.663 6.254 -22.665 1.00 82.75 95 GLU A O 1
ATOM 762 N N . ARG A 1 96 ? 26.229 6.771 -20.532 1.00 82.56 96 ARG A N 1
ATOM 763 C CA . ARG A 1 96 ? 27.593 6.636 -19.999 1.00 82.56 96 ARG A CA 1
ATOM 764 C C . ARG A 1 96 ? 27.927 5.231 -19.470 1.00 82.56 96 ARG A C 1
ATOM 766 O O . ARG A 1 96 ? 28.975 5.052 -18.858 1.00 82.56 96 ARG A O 1
ATOM 773 N N . GLY A 1 97 ? 27.044 4.247 -19.649 1.00 81.75 97 GLY A N 1
ATOM 774 C CA . GLY A 1 97 ? 27.235 2.857 -19.209 1.00 81.75 97 GLY A CA 1
ATOM 775 C C . GLY A 1 97 ? 27.011 2.614 -17.711 1.00 81.75 97 GLY A C 1
ATOM 776 O O . GLY A 1 97 ? 27.218 1.505 -17.222 1.00 81.75 97 GLY A O 1
ATOM 777 N N . HIS A 1 98 ? 26.576 3.625 -16.956 1.00 84.31 98 HIS A N 1
ATOM 778 C CA . HIS A 1 98 ? 26.276 3.472 -15.534 1.00 84.31 98 HIS A CA 1
ATOM 779 C C . HIS A 1 98 ? 24.904 2.817 -15.344 1.00 84.31 98 HIS A C 1
ATOM 781 O O . HIS A 1 98 ? 23.905 3.282 -15.890 1.00 84.31 98 HIS A O 1
ATOM 787 N N . SER A 1 99 ? 24.842 1.761 -14.532 1.00 78.06 99 SER A N 1
ATOM 788 C CA . SER A 1 99 ? 23.578 1.106 -14.182 1.00 78.06 99 SER A CA 1
ATOM 789 C C . SER A 1 99 ? 22.821 1.931 -13.141 1.00 78.06 99 SER A C 1
ATOM 791 O O . SER A 1 99 ? 23.294 2.113 -12.018 1.00 78.06 99 SER A O 1
ATOM 793 N N . ARG A 1 100 ? 21.637 2.431 -13.499 1.00 81.44 100 ARG A N 1
ATOM 794 C CA . ARG A 1 100 ? 20.699 3.075 -12.572 1.00 81.44 100 ARG A CA 1
ATOM 795 C C . ARG A 1 100 ? 19.641 2.058 -12.140 1.00 81.44 100 ARG A C 1
ATOM 797 O O . ARG A 1 100 ? 19.052 1.420 -13.012 1.00 81.44 100 ARG A O 1
ATOM 804 N N . PRO A 1 101 ? 19.400 1.875 -10.830 1.00 80.06 101 PRO A N 1
ATOM 805 C CA . PRO A 1 101 ? 18.352 0.981 -10.362 1.00 80.06 101 PRO A CA 1
ATOM 806 C C . PRO A 1 101 ? 16.986 1.580 -10.692 1.00 80.06 101 PRO A C 1
ATOM 808 O O . PRO A 1 101 ? 16.736 2.759 -10.431 1.00 80.06 101 PRO A O 1
ATOM 811 N N . VAL A 1 102 ? 16.099 0.763 -11.249 1.00 77.25 102 VAL A N 1
ATOM 812 C CA . VAL A 1 102 ? 14.732 1.155 -11.587 1.00 77.25 102 VAL A CA 1
ATOM 813 C C . VAL A 1 102 ? 13.773 0.204 -10.885 1.00 77.25 102 VAL A C 1
ATOM 815 O O . VAL A 1 102 ? 13.765 -1.000 -11.133 1.00 77.25 102 VAL A O 1
ATOM 818 N N . ALA A 1 103 ? 12.969 0.762 -9.981 1.00 72.50 103 ALA A N 1
ATOM 819 C CA . ALA A 1 103 ? 12.033 0.001 -9.156 1.00 72.50 103 ALA A CA 1
ATOM 820 C C . ALA A 1 103 ? 10.707 -0.332 -9.862 1.00 72.50 103 ALA A C 1
ATOM 822 O O . ALA A 1 103 ? 9.981 -1.195 -9.387 1.00 72.50 103 ALA A O 1
ATOM 823 N N . PHE A 1 104 ? 10.400 0.321 -10.987 1.00 77.62 104 PHE A N 1
ATOM 824 C CA . PHE A 1 104 ? 9.152 0.152 -11.738 1.00 77.62 104 PHE A CA 1
ATOM 825 C C . PHE A 1 104 ? 9.442 -0.270 -13.172 1.00 77.62 104 PHE A C 1
ATOM 827 O O . PHE A 1 104 ? 10.307 0.320 -13.816 1.00 77.62 104 PHE A O 1
ATOM 834 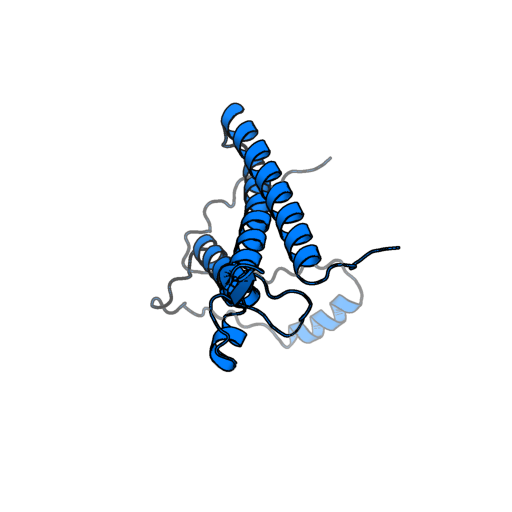N N . MET A 1 105 ? 8.722 -1.261 -13.696 1.00 77.50 105 MET A N 1
ATOM 835 C CA . MET A 1 105 ? 8.867 -1.650 -15.099 1.00 77.50 105 MET A CA 1
ATOM 836 C C . MET A 1 105 ? 7.975 -0.760 -15.981 1.00 77.50 105 MET A C 1
ATOM 838 O O . MET A 1 105 ? 6.751 -0.901 -15.936 1.00 77.50 105 MET A O 1
ATOM 842 N N . PRO A 1 106 ? 8.532 0.158 -16.793 1.00 80.88 106 PRO A N 1
ATOM 843 C CA . PRO A 1 106 ? 7.706 1.017 -17.628 1.00 80.88 106 PRO A CA 1
ATOM 844 C C . PRO A 1 106 ? 7.177 0.239 -18.845 1.00 80.88 106 PRO A C 1
ATOM 846 O O . PRO A 1 106 ? 7.821 -0.693 -19.329 1.00 80.88 106 PRO A O 1
ATOM 849 N N . TYR A 1 107 ? 6.010 0.635 -19.363 1.00 78.44 107 TYR A N 1
ATOM 850 C CA . TYR A 1 107 ? 5.410 0.136 -20.615 1.00 78.44 107 TYR A CA 1
ATOM 851 C C . TYR A 1 107 ? 4.976 -1.343 -20.644 1.00 78.44 107 TYR A C 1
ATOM 853 O O . TYR A 1 107 ? 4.457 -1.798 -21.665 1.00 78.44 107 TYR A O 1
ATOM 861 N N . ARG A 1 108 ? 5.122 -2.107 -19.552 1.00 80.94 108 ARG A N 1
ATOM 862 C CA . ARG A 1 108 ? 4.680 -3.510 -19.478 1.00 80.94 108 ARG A CA 1
ATOM 863 C C . ARG A 1 108 ? 3.690 -3.715 -18.336 1.00 80.94 108 ARG A C 1
ATOM 865 O O . ARG A 1 108 ? 4.068 -3.783 -17.176 1.00 80.94 108 ARG A O 1
ATOM 872 N N . VAL A 1 109 ? 2.411 -3.881 -18.672 1.00 79.94 109 VAL A N 1
ATOM 873 C CA . VAL A 1 109 ? 1.335 -4.016 -17.668 1.00 79.94 109 VAL A CA 1
ATOM 874 C C . VAL A 1 109 ? 1.348 -5.381 -16.979 1.00 79.94 109 VAL A C 1
ATOM 876 O O . VAL A 1 109 ? 1.148 -5.460 -15.773 1.00 79.94 109 VAL A O 1
ATOM 879 N N . ASN A 1 110 ? 1.644 -6.440 -17.739 1.00 78.06 110 ASN A N 1
ATOM 880 C CA . ASN A 1 110 ? 1.685 -7.827 -17.253 1.00 78.06 110 ASN A CA 1
ATOM 881 C C . ASN A 1 110 ? 2.998 -8.179 -16.532 1.00 78.06 110 ASN A C 1
ATOM 883 O O . ASN A 1 110 ? 3.152 -9.289 -16.039 1.00 78.06 110 ASN A O 1
ATOM 887 N N . GLY A 1 111 ? 3.975 -7.270 -16.563 1.00 79.44 111 GLY A N 1
ATOM 888 C CA . GLY A 1 111 ? 5.239 -7.398 -15.852 1.00 79.44 111 GLY A CA 1
ATOM 889 C C . GLY A 1 111 ? 5.186 -6.563 -14.583 1.00 79.44 111 GLY A C 1
ATOM 890 O O . GLY A 1 111 ? 4.610 -5.472 -14.565 1.00 79.44 111 GLY A O 1
ATOM 891 N N . GLN A 1 112 ? 5.767 -7.088 -13.517 1.00 81.94 112 GLN A N 1
ATOM 892 C CA . GLN A 1 112 ? 5.819 -6.410 -12.236 1.00 81.94 112 GLN A CA 1
ATOM 893 C C . GLN A 1 112 ? 7.095 -6.825 -11.520 1.00 81.94 112 GLN A C 1
ATOM 895 O O . GLN A 1 112 ? 7.437 -8.006 -11.499 1.00 81.94 112 GLN A O 1
ATOM 900 N N . TYR A 1 113 ? 7.809 -5.847 -10.971 1.00 87.81 113 TYR A N 1
ATOM 901 C CA . TYR A 1 113 ? 8.879 -6.133 -10.022 1.00 87.81 113 TYR A CA 1
ATOM 902 C C . TYR A 1 113 ? 8.289 -6.358 -8.628 1.00 87.81 113 TYR A C 1
ATOM 904 O O . TYR A 1 113 ? 7.282 -5.743 -8.266 1.00 87.81 113 TYR A O 1
ATOM 912 N N . ILE A 1 114 ? 8.959 -7.176 -7.815 1.00 87.81 114 ILE A N 1
ATOM 913 C CA . ILE A 1 114 ? 8.541 -7.451 -6.429 1.00 87.81 114 ILE A CA 1
ATOM 914 C C . ILE A 1 114 ? 8.403 -6.132 -5.646 1.00 87.81 114 ILE A C 1
ATOM 916 O O . ILE A 1 114 ? 7.400 -5.878 -4.980 1.00 87.81 114 ILE A O 1
ATOM 920 N N . LEU A 1 115 ? 9.388 -5.234 -5.781 1.00 88.06 115 LEU A N 1
ATOM 921 C CA . LEU A 1 115 ? 9.376 -3.936 -5.098 1.00 88.06 115 LEU A CA 1
ATOM 922 C C . LEU A 1 115 ? 8.267 -2.997 -5.586 1.00 88.06 115 LEU A C 1
ATOM 924 O O . LEU A 1 115 ? 7.745 -2.224 -4.788 1.00 88.06 115 LEU A O 1
ATOM 928 N N . GLU A 1 116 ? 7.877 -3.072 -6.859 1.00 89.19 116 GLU A N 1
ATOM 929 C CA . GLU A 1 116 ? 6.750 -2.303 -7.397 1.00 89.19 116 GLU A CA 1
ATOM 930 C C . GLU A 1 116 ? 5.437 -2.727 -6.724 1.00 89.19 116 GLU A C 1
ATOM 932 O O . GLU A 1 116 ? 4.665 -1.877 -6.268 1.00 89.19 116 GLU A O 1
ATOM 937 N N . GLY A 1 117 ? 5.214 -4.040 -6.594 1.00 89.69 117 GLY A N 1
ATOM 938 C CA . GLY A 1 117 ? 4.046 -4.587 -5.905 1.00 89.69 117 GLY A CA 1
ATOM 939 C C . GLY A 1 117 ? 3.994 -4.226 -4.437 1.00 89.69 117 GLY A C 1
ATOM 940 O O . GLY A 1 117 ? 3.010 -3.631 -3.992 1.00 89.69 117 GLY A O 1
ATOM 941 N N . LEU A 1 118 ? 5.080 -4.485 -3.712 1.00 91.62 118 LEU A N 1
ATOM 942 C CA . LEU A 1 118 ? 5.180 -4.176 -2.287 1.00 91.62 118 LEU A CA 1
ATOM 943 C C . LEU A 1 118 ? 5.039 -2.675 -1.991 1.00 91.62 118 LEU A C 1
ATOM 945 O O . LEU A 1 118 ? 4.391 -2.300 -1.012 1.00 91.62 118 LEU A O 1
ATOM 949 N N . ALA A 1 119 ? 5.600 -1.801 -2.833 1.00 91.81 119 ALA A N 1
ATOM 950 C CA . ALA A 1 119 ? 5.443 -0.356 -2.669 1.00 91.81 119 ALA A CA 1
ATOM 951 C C . ALA A 1 119 ? 3.986 0.087 -2.882 1.00 91.81 119 ALA A C 1
ATOM 953 O O . ALA A 1 119 ? 3.477 0.928 -2.134 1.00 91.81 119 ALA A O 1
ATOM 954 N N . SER A 1 120 ? 3.297 -0.487 -3.875 1.00 91.94 120 SER A N 1
ATOM 955 C CA . SER A 1 120 ? 1.892 -0.172 -4.159 1.00 91.94 120 SER A CA 1
ATOM 956 C C . SER A 1 120 ? 0.945 -0.637 -3.046 1.00 91.94 120 SER A C 1
ATOM 958 O O . SER A 1 120 ? 0.128 0.153 -2.565 1.00 91.94 120 SER A O 1
ATOM 960 N N . SER A 1 121 ? 1.105 -1.865 -2.546 1.00 94.06 121 SER A N 1
ATOM 961 C CA . SER A 1 121 ? 0.287 -2.396 -1.452 1.00 94.06 121 SER A CA 1
ATOM 962 C C . SER A 1 121 ? 0.538 -1.672 -0.130 1.00 94.06 121 SER A C 1
ATOM 964 O O . SER A 1 121 ? -0.399 -1.444 0.645 1.00 94.06 121 SER A O 1
ATOM 966 N N . PHE A 1 122 ? 1.772 -1.218 0.112 1.00 94.38 122 PHE A N 1
ATOM 967 C CA . PHE A 1 122 ? 2.082 -0.363 1.254 1.00 94.38 122 PHE A CA 1
ATOM 968 C C . PHE A 1 122 ? 1.298 0.954 1.188 1.00 94.38 122 PHE A C 1
ATOM 970 O O . PHE A 1 122 ? 0.613 1.313 2.143 1.00 94.38 122 PHE A O 1
ATOM 977 N N . MET A 1 123 ? 1.296 1.637 0.042 1.00 94.56 123 MET A N 1
ATOM 978 C CA . MET A 1 123 ? 0.527 2.877 -0.116 1.00 94.56 123 MET A CA 1
ATOM 979 C C . MET A 1 123 ? -0.986 2.654 0.032 1.00 94.56 123 MET A C 1
ATOM 981 O O . MET A 1 123 ? -1.659 3.472 0.662 1.00 94.56 123 MET A O 1
ATOM 985 N N . PHE A 1 124 ? -1.525 1.528 -0.451 1.00 94.19 124 PHE A N 1
ATOM 986 C CA . PHE A 1 124 ? -2.939 1.181 -0.255 1.00 94.19 124 PHE A CA 1
ATOM 987 C C . PHE A 1 124 ? -3.309 0.951 1.208 1.00 94.19 124 PHE A C 1
ATOM 989 O O . PHE A 1 124 ? -4.348 1.430 1.668 1.00 94.19 124 PHE A O 1
ATOM 996 N N . THR A 1 125 ? -2.468 0.237 1.954 1.00 95.00 125 THR A N 1
ATOM 997 C CA . THR A 1 125 ? -2.702 -0.005 3.386 1.00 95.00 125 THR A CA 1
ATOM 998 C C . THR A 1 125 ? -2.572 1.263 4.216 1.00 95.00 125 THR A C 1
ATOM 1000 O O . THR A 1 125 ? -3.404 1.485 5.092 1.00 95.00 125 THR A O 1
ATOM 1003 N N . VAL A 1 126 ? -1.601 2.126 3.908 1.00 95.56 126 VAL A N 1
ATOM 1004 C CA . VAL A 1 126 ? -1.451 3.458 4.512 1.00 95.56 126 VAL A CA 1
ATOM 1005 C C . VAL A 1 126 ? -2.706 4.301 4.254 1.00 95.56 126 VAL A C 1
ATOM 1007 O O . VAL A 1 126 ? -3.306 4.804 5.203 1.00 95.56 126 VAL A O 1
ATOM 1010 N N . GLY A 1 127 ? -3.191 4.363 3.010 1.00 95.94 127 GLY A N 1
ATOM 1011 C CA . GLY A 1 127 ? -4.437 5.063 2.678 1.00 95.94 127 GLY A CA 1
ATOM 1012 C C . GLY A 1 127 ? -5.664 4.511 3.410 1.00 95.94 127 GLY A C 1
ATOM 1013 O O . GLY A 1 127 ? -6.436 5.276 3.992 1.00 95.94 127 GLY A O 1
ATOM 1014 N N . GLY A 1 128 ? -5.814 3.184 3.459 1.00 94.38 128 GLY A N 1
ATOM 1015 C CA . GLY A 1 128 ? -6.890 2.517 4.200 1.00 94.38 128 GLY A CA 1
ATOM 1016 C C . GLY A 1 128 ? -6.828 2.775 5.709 1.00 94.38 128 GLY A C 1
ATOM 1017 O O . GLY A 1 128 ? -7.840 3.115 6.324 1.00 94.38 128 GLY A O 1
ATOM 1018 N N . LEU A 1 129 ? -5.635 2.697 6.307 1.00 95.00 129 LEU A N 1
ATOM 1019 C CA . LEU A 1 129 ? -5.406 3.048 7.712 1.00 95.00 129 LEU A CA 1
ATOM 1020 C C . LEU A 1 129 ? -5.696 4.526 7.985 1.00 95.00 129 LEU A C 1
ATOM 1022 O O . LEU A 1 129 ? -6.221 4.844 9.050 1.00 95.00 129 LEU A O 1
ATOM 1026 N N . GLY A 1 130 ? -5.428 5.418 7.029 1.00 95.50 130 GLY A N 1
ATOM 1027 C CA . GLY A 1 130 ? -5.803 6.830 7.106 1.00 95.50 130 GLY A CA 1
ATOM 1028 C C . GLY A 1 130 ? -7.300 7.023 7.363 1.00 95.50 130 GLY A C 1
ATOM 1029 O O . GLY A 1 130 ? -7.673 7.764 8.273 1.00 95.50 130 GLY A O 1
ATOM 1030 N N . TYR A 1 131 ? -8.161 6.288 6.652 1.00 94.56 131 TYR A N 1
ATOM 1031 C CA . TYR A 1 131 ? -9.611 6.310 6.889 1.00 94.56 131 TYR A CA 1
ATOM 1032 C C . TYR A 1 131 ? -10.012 5.725 8.248 1.00 94.56 131 TYR A C 1
ATOM 1034 O O . TYR A 1 131 ? -10.879 6.282 8.919 1.00 94.56 131 TYR A O 1
ATOM 1042 N N . VAL A 1 132 ? -9.366 4.643 8.687 1.00 94.06 132 VAL A N 1
ATOM 1043 C CA . VAL A 1 132 ? -9.630 4.038 10.006 1.00 94.06 132 VAL A CA 1
ATOM 1044 C C . VAL A 1 132 ? -9.248 4.993 11.141 1.00 94.06 132 VAL A C 1
ATOM 1046 O O . VAL A 1 132 ? -9.982 5.119 12.121 1.00 94.06 132 VAL A O 1
ATOM 1049 N N . ILE A 1 133 ? -8.131 5.715 11.002 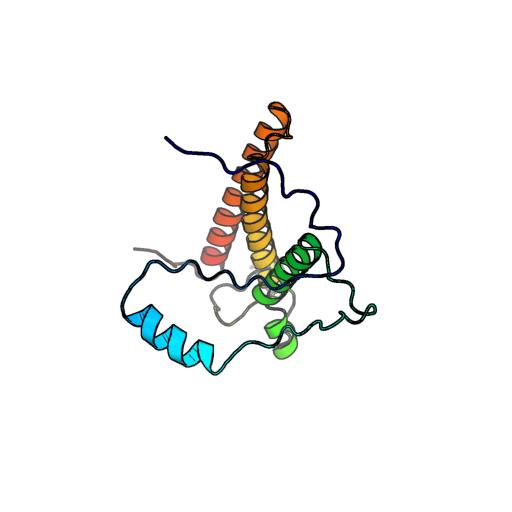1.00 93.12 133 ILE A N 1
ATOM 1050 C CA . ILE A 1 133 ? -7.710 6.747 11.958 1.00 93.12 133 ILE A CA 1
ATOM 1051 C C . ILE A 1 133 ? -8.749 7.871 12.009 1.00 93.12 133 ILE A C 1
ATOM 1053 O O . ILE A 1 133 ? -9.129 8.286 13.106 1.00 93.12 133 ILE A O 1
ATOM 1057 N N . LEU A 1 134 ? -9.239 8.328 10.850 1.0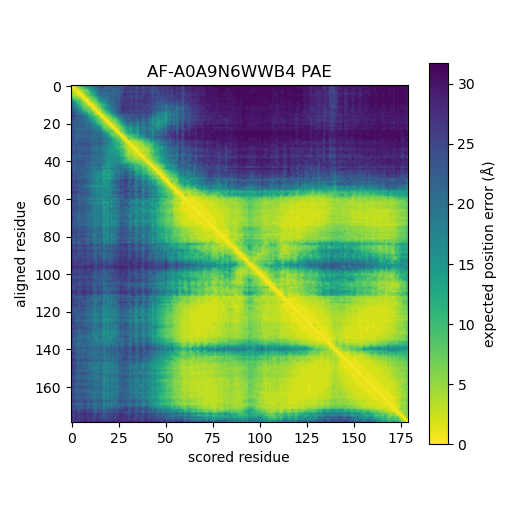0 93.38 134 LEU A N 1
ATOM 1058 C CA . LEU A 1 134 ? -10.276 9.360 10.768 1.00 93.38 134 LEU A CA 1
ATOM 1059 C C . LEU A 1 134 ? -11.568 8.932 11.475 1.00 93.38 134 LEU A C 1
ATOM 1061 O O . LEU A 1 134 ? -12.096 9.711 12.270 1.00 93.38 134 LEU A O 1
ATOM 1065 N N . ASP A 1 135 ? -12.030 7.697 11.274 1.00 91.69 135 ASP A N 1
ATOM 1066 C CA . ASP A 1 135 ? -13.207 7.162 11.975 1.00 91.69 135 ASP A CA 1
ATOM 1067 C C . ASP A 1 135 ? -12.987 7.099 13.498 1.00 91.69 135 ASP A C 1
ATOM 1069 O O . ASP A 1 135 ? -13.831 7.528 14.293 1.00 91.69 135 ASP A O 1
ATOM 1073 N N . HIS A 1 136 ? -11.793 6.685 13.932 1.00 89.44 136 HIS A N 1
ATOM 1074 C CA . HIS A 1 136 ? -11.464 6.604 15.355 1.00 89.44 136 HIS A CA 1
ATOM 1075 C C . HIS A 1 136 ? -11.501 7.970 16.069 1.00 89.44 136 HIS A C 1
ATOM 1077 O O . HIS A 1 136 ? -11.807 8.043 17.269 1.00 89.44 136 HIS A O 1
ATOM 1083 N N . THR A 1 137 ? -11.248 9.073 15.351 1.00 89.06 137 THR A N 1
ATOM 1084 C CA . THR A 1 137 ? -11.255 10.432 15.928 1.00 89.06 137 THR A CA 1
ATOM 1085 C C . THR A 1 137 ? -12.630 10.897 16.420 1.00 89.06 137 THR A C 1
ATOM 1087 O O . THR A 1 137 ? -12.707 11.786 17.280 1.00 89.06 137 THR A O 1
ATOM 1090 N N . GLN A 1 138 ? -13.707 10.259 15.946 1.00 86.00 138 GLN A N 1
ATOM 1091 C CA . GLN A 1 138 ? -15.085 10.553 16.342 1.00 86.00 138 GLN A CA 1
ATOM 1092 C C . GLN A 1 138 ? -15.408 10.082 17.772 1.00 86.00 138 GLN A C 1
ATOM 1094 O O . GLN A 1 138 ? -16.420 10.478 18.362 1.00 86.00 138 GLN A O 1
ATOM 1099 N N . SER A 1 139 ? -14.536 9.269 18.375 1.00 83.81 139 SER A N 1
ATOM 1100 C CA . SER A 1 139 ? -14.686 8.837 19.761 1.00 83.81 139 SER A CA 1
ATOM 1101 C C . SER A 1 139 ? -14.616 10.032 20.743 1.00 83.81 139 SER A C 1
ATOM 1103 O O . SER A 1 139 ? -13.752 10.915 20.641 1.00 83.81 139 SER A O 1
ATOM 1105 N N . PRO A 1 140 ? -15.526 10.109 21.738 1.00 78.00 140 PRO A N 1
ATOM 1106 C CA . PRO A 1 140 ? -15.568 11.219 22.695 1.00 78.00 140 PRO A CA 1
ATOM 1107 C C . PRO A 1 140 ? -14.443 11.171 23.743 1.00 78.00 140 PRO A C 1
ATOM 1109 O O . PRO A 1 140 ? -14.390 12.036 24.611 1.00 78.00 140 PRO A O 1
ATOM 1112 N N . THR A 1 141 ? -13.563 10.172 23.687 1.00 85.44 141 THR A N 1
ATOM 1113 C CA . THR A 1 141 ? -12.505 9.900 24.670 1.00 85.44 141 THR A CA 1
ATOM 1114 C C . THR A 1 141 ? -11.247 10.753 24.479 1.00 85.44 141 THR A C 1
ATOM 1116 O O . THR A 1 141 ? -10.425 10.822 25.387 1.00 85.44 141 THR A O 1
ATOM 1119 N N . LEU A 1 142 ? -11.083 11.408 23.325 1.00 82.88 142 LEU A N 1
ATOM 1120 C CA . LEU A 1 142 ? -9.858 12.129 22.960 1.00 82.88 142 LEU A CA 1
ATOM 1121 C C . LEU A 1 142 ? -9.916 13.630 23.327 1.00 82.88 142 LEU A C 1
ATOM 1123 O O . LEU A 1 142 ? -10.925 14.288 23.045 1.00 82.88 142 LEU A O 1
ATOM 1127 N N . PRO A 1 143 ? -8.836 14.217 23.892 1.00 89.62 143 PRO A N 1
ATOM 1128 C CA . PRO A 1 143 ? -8.737 15.661 24.116 1.00 89.62 143 PRO A CA 1
ATOM 1129 C C . PRO A 1 143 ? -8.650 16.427 22.784 1.00 89.62 143 PRO A C 1
ATOM 1131 O O . PRO A 1 143 ? -8.164 15.901 21.781 1.00 89.62 143 PRO A O 1
ATOM 1134 N N . ARG A 1 144 ? -9.091 17.696 22.771 1.00 86.56 144 ARG A N 1
ATOM 1135 C CA . ARG A 1 144 ? -9.269 18.507 21.543 1.00 86.56 144 ARG A CA 1
ATOM 1136 C C . ARG A 1 144 ? -8.024 18.572 20.649 1.00 86.56 144 ARG A C 1
ATOM 1138 O O . ARG A 1 144 ? -8.155 18.436 19.438 1.00 86.56 144 ARG A O 1
ATOM 1145 N N . LEU A 1 145 ? -6.838 18.743 21.240 1.00 87.81 145 LEU A N 1
ATOM 1146 C CA . LEU A 1 145 ? -5.579 18.823 20.489 1.00 87.81 145 LEU A CA 1
ATOM 1147 C C . LEU A 1 145 ? -5.218 17.488 19.827 1.00 87.81 145 LEU A C 1
ATOM 1149 O O . LEU A 1 145 ? -4.930 17.462 18.638 1.00 87.81 145 LEU A O 1
ATOM 1153 N N . ASN A 1 146 ? -5.302 16.374 20.561 1.00 90.81 146 ASN A N 1
ATOM 1154 C CA . ASN A 1 146 ? -5.003 15.049 20.009 1.00 90.81 146 ASN A CA 1
ATOM 1155 C C . ASN A 1 146 ? -5.987 14.676 18.889 1.00 90.81 146 ASN A C 1
ATOM 1157 O O . ASN A 1 146 ? -5.591 14.151 17.853 1.00 90.81 146 ASN A O 1
ATOM 1161 N N . ARG A 1 147 ? -7.268 15.036 19.048 1.00 90.50 147 ARG A N 1
ATOM 1162 C CA . ARG A 1 147 ? -8.264 14.860 17.986 1.00 90.50 147 ARG A CA 1
ATOM 1163 C C . ARG A 1 147 ? -7.883 15.629 16.718 1.00 90.50 147 ARG A C 1
ATOM 1165 O O . ARG A 1 147 ? -7.933 15.050 15.640 1.00 90.50 147 ARG A O 1
ATOM 1172 N N . LEU A 1 148 ? -7.489 16.900 16.836 1.00 91.75 148 LEU A N 1
ATOM 1173 C CA . LEU A 1 148 ? -7.069 17.701 15.681 1.00 91.75 148 LEU A CA 1
ATOM 1174 C C . LEU A 1 148 ? -5.842 17.091 14.986 1.00 91.75 148 LEU A C 1
ATOM 1176 O O . LEU A 1 148 ? -5.842 16.963 13.765 1.00 91.75 148 LEU A O 1
ATOM 1180 N N . LEU A 1 149 ? -4.832 16.672 15.756 1.00 92.62 149 LEU A N 1
ATOM 1181 C CA . LEU A 1 149 ? -3.621 16.047 15.214 1.00 92.62 149 LEU A CA 1
ATOM 1182 C C . LEU A 1 149 ? -3.933 14.753 14.453 1.00 92.62 149 LEU A C 1
ATOM 1184 O O . LEU A 1 149 ? -3.432 14.567 13.348 1.00 92.62 149 LEU A O 1
ATOM 1188 N N . LEU A 1 150 ? -4.792 13.890 15.002 1.00 92.88 150 LEU A N 1
ATOM 1189 C CA . LEU A 1 150 ? -5.198 12.642 14.347 1.00 92.88 150 LEU A CA 1
ATOM 1190 C C . LEU A 1 150 ? -6.017 12.886 13.074 1.00 92.88 150 LEU A C 1
ATOM 1192 O O . LEU A 1 150 ? -5.842 12.158 12.099 1.00 92.88 150 LEU A O 1
ATOM 1196 N N . ILE A 1 151 ? -6.868 13.918 13.053 1.00 93.81 151 ILE A N 1
ATOM 1197 C CA . ILE A 1 151 ? -7.615 14.306 11.848 1.00 93.81 151 ILE A CA 1
ATOM 1198 C C . ILE A 1 151 ? -6.651 14.758 10.747 1.00 93.81 151 ILE A C 1
ATOM 1200 O O . ILE A 1 151 ? -6.740 14.280 9.618 1.00 93.81 151 ILE A O 1
ATOM 1204 N N . VAL A 1 152 ? -5.705 15.643 11.076 1.00 95.06 152 VAL A N 1
ATOM 1205 C CA . VAL A 1 152 ? -4.704 16.131 10.114 1.00 95.06 152 VAL A CA 1
ATOM 1206 C C . VAL A 1 152 ? -3.833 14.979 9.611 1.00 95.06 152 VAL A C 1
ATOM 1208 O O . VAL A 1 152 ? -3.644 14.841 8.405 1.00 95.06 152 VAL A O 1
ATOM 1211 N N . LEU A 1 153 ? -3.360 14.114 10.510 1.00 95.12 153 LEU A N 1
ATOM 1212 C CA . LEU A 1 153 ? -2.557 12.944 10.160 1.00 95.12 153 LEU A CA 1
ATOM 1213 C C . LEU A 1 153 ? -3.315 11.988 9.230 1.00 95.12 153 LEU A C 1
ATOM 1215 O O . LEU A 1 153 ? -2.781 11.599 8.194 1.00 95.12 153 LEU A O 1
ATOM 1219 N N . GLY A 1 154 ? -4.556 11.632 9.574 1.00 95.00 154 GLY A N 1
ATOM 1220 C CA . GLY A 1 154 ? -5.389 10.747 8.759 1.00 95.00 154 GLY A CA 1
ATOM 1221 C C . GLY A 1 154 ? -5.667 11.329 7.373 1.00 95.00 154 GLY A C 1
ATOM 1222 O O . GLY A 1 154 ? -5.568 10.621 6.373 1.00 95.00 154 GLY A O 1
ATOM 1223 N N . PHE A 1 155 ? -5.920 12.637 7.291 1.00 95.56 155 PHE A N 1
ATOM 1224 C CA . PHE A 1 155 ? -6.141 13.325 6.021 1.00 95.56 155 PHE A CA 1
ATOM 1225 C C . PHE A 1 155 ? -4.881 13.367 5.141 1.00 95.56 155 PHE A C 1
ATOM 1227 O O . PHE A 1 155 ? -4.953 13.041 3.956 1.00 95.56 155 PHE A O 1
ATOM 1234 N N . ILE A 1 156 ? -3.713 13.687 5.714 1.00 96.06 156 ILE A N 1
ATOM 1235 C CA . ILE A 1 156 ? -2.422 13.646 5.001 1.00 96.06 156 ILE A CA 1
ATOM 1236 C C . ILE A 1 156 ? -2.144 12.233 4.484 1.00 96.06 156 ILE A C 1
ATOM 1238 O O . ILE A 1 156 ? -1.749 12.063 3.334 1.00 96.06 156 ILE A O 1
ATOM 1242 N N . CYS A 1 157 ? -2.391 11.219 5.310 1.00 95.69 157 CYS A N 1
ATOM 1243 C CA . CYS A 1 157 ? -2.196 9.815 4.968 1.00 95.69 157 CYS A CA 1
ATOM 1244 C C . CYS A 1 157 ? -2.997 9.400 3.714 1.00 95.69 157 CYS A C 1
ATOM 1246 O O . CYS A 1 157 ? -2.458 8.787 2.786 1.00 95.69 157 CYS A O 1
ATOM 1248 N N . VAL A 1 158 ? -4.271 9.800 3.643 1.00 96.06 158 VAL A N 1
ATOM 1249 C CA . VAL A 1 158 ? -5.149 9.550 2.485 1.00 96.06 158 VAL A CA 1
ATOM 1250 C C . VAL A 1 158 ? -4.679 10.319 1.246 1.00 96.06 158 VAL A C 1
ATOM 1252 O O . VAL A 1 158 ? -4.617 9.760 0.154 1.00 96.06 158 VAL A O 1
ATOM 1255 N N . ILE A 1 159 ? -4.297 11.587 1.400 1.00 96.44 159 ILE A N 1
ATOM 1256 C CA . ILE A 1 159 ? -3.817 12.407 0.280 1.00 96.44 159 ILE A CA 1
ATOM 1257 C C . ILE A 1 159 ? -2.522 11.842 -0.314 1.00 96.44 159 ILE A C 1
ATOM 1259 O O . ILE A 1 159 ? -2.419 11.672 -1.529 1.00 96.44 159 ILE A O 1
ATOM 1263 N N . VAL A 1 160 ? -1.537 11.532 0.531 1.00 95.75 160 VAL A N 1
ATOM 1264 C CA . VAL A 1 160 ? -0.228 11.030 0.092 1.00 95.75 160 VAL A CA 1
ATOM 1265 C C . VAL A 1 160 ? -0.373 9.688 -0.617 1.00 95.75 160 VAL A C 1
ATOM 1267 O O . VAL A 1 160 ? 0.205 9.500 -1.688 1.00 95.75 160 VAL A O 1
ATOM 1270 N N . SER A 1 161 ? -1.171 8.771 -0.067 1.00 95.56 161 SER A N 1
ATOM 1271 C CA . SER A 1 161 ? -1.418 7.465 -0.693 1.00 95.56 161 SER A CA 1
ATOM 1272 C C . SER A 1 161 ? -2.129 7.588 -2.043 1.00 95.56 161 SER A C 1
ATOM 1274 O O . SER A 1 161 ? -1.738 6.912 -2.999 1.00 95.56 161 SER A O 1
ATOM 1276 N N . PHE A 1 162 ? -3.108 8.491 -2.166 1.00 94.56 162 PHE A N 1
ATOM 1277 C CA . PHE A 1 162 ? -3.796 8.754 -3.429 1.00 94.56 162 PHE A CA 1
ATOM 1278 C C . PHE A 1 162 ? -2.843 9.294 -4.503 1.00 94.56 162 PHE A C 1
ATOM 1280 O O . PHE A 1 162 ? -2.742 8.711 -5.584 1.00 94.56 162 PHE A O 1
ATOM 1287 N N . PHE A 1 163 ? -2.093 10.360 -4.201 1.00 94.62 163 PHE A N 1
ATOM 1288 C CA . PHE A 1 163 ? -1.154 10.943 -5.164 1.00 94.62 163 PHE A CA 1
ATOM 1289 C C . PHE A 1 163 ? -0.030 9.977 -5.537 1.00 94.62 163 PHE A C 1
ATOM 1291 O O . PHE A 1 163 ? 0.320 9.875 -6.710 1.00 94.62 163 PHE A O 1
ATOM 1298 N N . THR A 1 164 ? 0.505 9.226 -4.575 1.00 92.31 164 THR A N 1
ATOM 1299 C CA . THR A 1 164 ? 1.584 8.267 -4.848 1.00 92.31 164 THR A CA 1
ATOM 1300 C C . THR A 1 164 ? 1.104 7.132 -5.753 1.00 92.31 164 THR A C 1
ATOM 1302 O O . THR A 1 164 ? 1.771 6.807 -6.732 1.00 92.31 164 THR A O 1
ATOM 1305 N N . THR A 1 165 ? -0.089 6.586 -5.504 1.00 91.56 165 THR A N 1
ATOM 1306 C CA . THR A 1 165 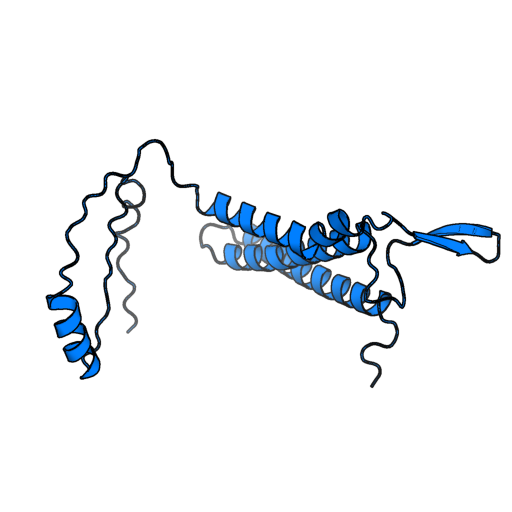? -0.690 5.566 -6.381 1.00 91.56 165 THR A CA 1
ATOM 1307 C C . THR A 1 165 ? -0.972 6.127 -7.776 1.00 91.56 165 THR A C 1
ATOM 1309 O O . THR A 1 165 ? -0.726 5.465 -8.784 1.00 91.56 165 THR A O 1
ATOM 1312 N N . TRP A 1 166 ? -1.460 7.366 -7.857 1.00 90.56 166 TRP A N 1
ATOM 1313 C CA . TRP A 1 166 ? -1.679 8.036 -9.135 1.00 90.56 166 TRP A CA 1
ATOM 1314 C C . TRP A 1 166 ? -0.371 8.177 -9.932 1.00 90.56 166 TRP A C 1
ATOM 1316 O O . TRP A 1 166 ? -0.340 7.878 -11.128 1.00 90.56 166 TRP A O 1
ATOM 1326 N N . ILE A 1 167 ? 0.730 8.533 -9.262 1.00 89.56 167 ILE A N 1
ATOM 1327 C CA . ILE A 1 167 ? 2.068 8.574 -9.866 1.00 89.56 167 ILE A CA 1
ATOM 1328 C C . ILE A 1 167 ? 2.512 7.170 -10.302 1.00 89.56 167 ILE A C 1
ATOM 1330 O O . ILE A 1 167 ? 3.024 7.029 -11.410 1.00 89.56 167 ILE A O 1
ATOM 1334 N N . PHE A 1 168 ? 2.272 6.122 -9.503 1.00 88.75 168 PHE A N 1
ATOM 1335 C CA . PHE A 1 168 ? 2.595 4.735 -9.877 1.00 88.75 168 PHE A CA 1
ATOM 1336 C C . PHE A 1 168 ? 1.899 4.317 -11.176 1.00 88.75 168 PHE A C 1
ATOM 1338 O O . PHE A 1 168 ? 2.550 3.798 -12.085 1.00 88.75 168 PHE A O 1
ATOM 1345 N N . MET A 1 169 ? 0.610 4.634 -11.322 1.00 87.88 169 MET A N 1
ATOM 1346 C CA . MET A 1 169 ? -0.131 4.367 -12.559 1.00 87.88 169 MET A CA 1
ATOM 1347 C C . MET A 1 169 ? 0.449 5.127 -13.759 1.00 87.88 169 MET A C 1
ATOM 1349 O O . MET A 1 169 ? 0.572 4.561 -14.846 1.00 87.88 169 MET A O 1
ATOM 1353 N N . ARG A 1 170 ? 0.858 6.387 -13.566 1.00 86.50 170 ARG A N 1
ATOM 1354 C CA . ARG A 1 170 ? 1.475 7.213 -14.619 1.00 86.50 170 ARG A CA 1
ATOM 1355 C C . ARG A 1 170 ? 2.882 6.751 -15.003 1.00 86.50 170 ARG A C 1
ATOM 1357 O O . ARG A 1 170 ? 3.246 6.887 -16.166 1.00 86.50 170 ARG A O 1
ATOM 1364 N N . MET A 1 171 ? 3.654 6.204 -14.063 1.00 84.62 171 MET A N 1
ATOM 1365 C CA . MET A 1 171 ? 4.970 5.619 -14.349 1.00 84.62 171 MET A CA 1
ATOM 1366 C C . MET A 1 171 ? 4.850 4.292 -15.103 1.00 84.62 171 MET A C 1
ATOM 1368 O O . MET A 1 171 ? 5.637 4.036 -16.012 1.00 84.62 171 MET A O 1
ATOM 1372 N N . LYS A 1 172 ? 3.849 3.466 -14.767 1.00 84.12 172 LYS A N 1
ATOM 1373 C CA . LYS A 1 172 ? 3.611 2.187 -15.451 1.00 84.12 172 LYS A CA 1
ATOM 1374 C C . LYS A 1 172 ? 3.064 2.380 -16.872 1.00 84.12 172 LYS A C 1
ATOM 1376 O O . LYS A 1 172 ? 3.483 1.678 -17.792 1.00 84.12 172 LYS A O 1
ATOM 1381 N N . LEU A 1 173 ? 2.159 3.347 -17.058 1.00 85.06 173 LEU A N 1
ATOM 1382 C CA . LEU A 1 173 ? 1.492 3.657 -18.328 1.00 85.06 173 LEU A CA 1
ATOM 1383 C C . LEU A 1 173 ? 1.600 5.161 -18.662 1.00 85.06 173 LEU A C 1
ATOM 1385 O O . LEU A 1 173 ? 0.645 5.922 -18.449 1.00 85.06 173 LEU A O 1
ATOM 1389 N N . PRO A 1 174 ? 2.744 5.619 -19.201 1.00 77.12 174 PRO A N 1
ATOM 1390 C CA . PRO A 1 174 ? 2.881 6.997 -19.658 1.00 77.12 174 PRO A CA 1
ATOM 1391 C C . PRO A 1 174 ? 1.958 7.222 -20.865 1.00 77.12 174 PRO A C 1
ATOM 1393 O O . PRO A 1 174 ? 2.076 6.556 -21.888 1.00 77.12 174 PRO A O 1
ATOM 1396 N N . GLY A 1 175 ? 0.989 8.127 -20.716 1.00 72.31 175 GLY A N 1
ATOM 1397 C CA . GLY A 1 175 ? -0.077 8.369 -21.701 1.00 72.31 175 GLY A CA 1
ATOM 1398 C C . GLY A 1 175 ? -1.471 7.920 -21.255 1.00 72.31 175 GLY A C 1
ATOM 1399 O O . GLY A 1 175 ? -2.463 8.238 -21.907 1.00 72.31 175 GLY A O 1
ATOM 1400 N N . TYR A 1 176 ? -1.586 7.257 -20.100 1.00 66.56 176 TYR A N 1
ATOM 1401 C CA . TYR A 1 176 ? -2.886 6.946 -19.505 1.00 66.56 176 TYR A CA 1
ATOM 1402 C C . TYR A 1 176 ? -3.649 8.243 -19.173 1.00 66.56 176 TYR A C 1
ATOM 1404 O O . TYR A 1 176 ? -3.122 9.087 -18.439 1.00 66.56 176 TYR A O 1
ATOM 1412 N N . LEU A 1 177 ? -4.869 8.394 -19.713 1.00 65.94 177 LEU A N 1
ATOM 1413 C CA . LEU A 1 177 ? -5.750 9.577 -19.600 1.00 65.94 177 LEU A CA 1
ATOM 1414 C C . LEU A 1 177 ? -5.240 10.866 -20.286 1.00 65.94 177 LEU A C 1
ATOM 1416 O O . LEU A 1 177 ? -5.483 11.964 -19.794 1.00 65.94 177 LEU A O 1
ATOM 1420 N N . GLN A 1 178 ? -4.543 10.764 -21.419 1.00 69.12 178 GLN A N 1
ATOM 1421 C CA . GLN A 1 178 ? -4.365 11.906 -22.329 1.00 69.12 178 GLN A CA 1
ATOM 1422 C C . GLN A 1 178 ? -5.582 12.017 -23.261 1.00 69.12 178 GLN A C 1
ATOM 1424 O O . GLN A 1 178 ? -5.559 11.467 -24.355 1.00 69.12 178 GLN A O 1
ATOM 1429 N N . ASN A 1 179 ? -6.637 12.691 -22.804 1.00 54.47 179 ASN A N 1
ATOM 1430 C CA . ASN A 1 179 ? -7.707 13.254 -23.636 1.00 54.47 179 ASN A CA 1
ATOM 1431 C C . ASN A 1 179 ? -7.976 14.684 -23.172 1.00 54.47 179 ASN A C 1
ATOM 1433 O O . ASN A 1 179 ? -7.941 14.895 -21.937 1.00 54.47 179 ASN A O 1
#

Nearest PDB structures (foldseek):
  8b6l-assembly1_J  TM=9.701E-01  e=2.378E-16  Homo sapiens
  8pn9-assembly1_H  TM=9.512E-01  e=1.043E-13  Homo sapiens
  6s7o-assembly1_H  TM=9.576E-01  e=5.032E-12  Homo sapiens
  6ftg-assembly1_3  TM=7.377E-01  e=3.156E-09  Canis lupus familiaris
  6s7t-assembly1_H  TM=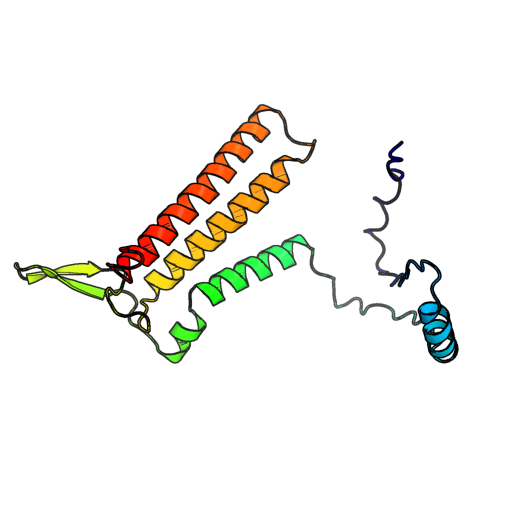8.703E-01  e=1.817E-02  Homo sapiens